Protein AF-0000000068195322 (afdb_homodimer)

Secondary structure (DSSP, 8-state):
--EEEE-SSHHHHHHHHHHHHHSPP-SSSPPEEEEE---S-TTTTTTHHHHHHHHHHH-EETTEEPPHHHHHHHHHHHHHHHTTPPPPEEE-TTSSEEEPPP-GGG--HHHHHHHHHHHHHHHHHTT----HHHHHHHHHHHHHHHH-/--EEEE-SSHHHHHHHHHHHHHSPP-SSS--EEEEE---S-TTTTTTHHHHHHHHHHH-EETTEEPPHHHHHHHHHHHHHHHTTPPPPEEE-TTSSEEEPPP-GGG--HHHHHHHHHHHHHHHHHTTPPPPHHHHHHHHHHHHHHHH-

pLDDT: mean 85.15, std 15.67, range [37.56, 98.38]

Radius of gyration: 21.96 Å; Cα contacts (8 Å, |Δi|>4): 392; chains: 2; bounding box: 58×52×49 Å

Nearest PDB structures (foldseek):
  1pc6-assembly1_B  TM=6.808E-01  e=5.243E-12  Lambdavirus lambda
  1pc6-assembly1_A  TM=6.247E-01  e=4.810E-11  Lambdavirus lambda
  5vgt-assembly2_B  TM=4.397E-01  e=7.144E-01  Lederbergvirus Sf6
  4v4k-assembly2_Y  TM=3.363E-01  e=3.088E-01  Lederbergvirus P22
  5vgt-assembly1_A  TM=3.754E-01  e=9.639E-01  Lederbergvirus Sf6

Organism: Escherichia coli O157:H7 (NCBI:txid83334)

Structure (mmCIF, N/CA/C/O backbone):
data_AF-0000000068195322-model_v1
#
loop_
_entity.id
_entity.type
_entity.pdbx_description
1 polymer 'Recombination protein'
#
loop_
_atom_site.group_PDB
_atom_site.id
_atom_site.type_symbol
_atom_site.label_atom_id
_atom_site.label_alt_id
_atom_site.label_comp_id
_atom_site.label_asym_id
_atom_site.label_entity_id
_atom_site.label_seq_id
_atom_site.pdbx_PDB_ins_code
_atom_site.Cartn_x
_atom_site.Cartn_y
_atom_site.Cartn_z
_atom_site.occupancy
_atom_site.B_iso_or_equiv
_atom_site.auth_seq_id
_atom_site.auth_comp_id
_atom_site.auth_asym_id
_atom_site.auth_atom_id
_atom_site.pdbx_PDB_model_num
ATOM 1 N N . MET A 1 1 ? -16.484 15.391 -4.945 1 53.22 1 MET A N 1
ATOM 2 C CA . MET A 1 1 ? -15.523 16.188 -4.18 1 53.22 1 MET A CA 1
ATOM 3 C C . MET A 1 1 ? -15.547 15.797 -2.707 1 53.22 1 MET A C 1
ATOM 5 O O . MET A 1 1 ? -16.594 15.438 -2.172 1 53.22 1 MET A O 1
ATOM 9 N N . LYS A 1 2 ? -14.453 15.32 -2.205 1 63.72 2 LYS A N 1
ATOM 10 C CA . LYS A 1 2 ? -14.32 14.969 -0.792 1 63.72 2 LYS A CA 1
ATOM 11 C C . LYS A 1 2 ? -14.164 16.219 0.068 1 63.72 2 LYS A C 1
ATOM 13 O O . LYS A 1 2 ? -13.367 17.109 -0.255 1 63.72 2 LYS A O 1
ATOM 18 N N . GLN A 1 3 ? -15.234 16.453 0.953 1 76.69 3 GLN A N 1
ATOM 19 C CA . GLN A 1 3 ? -15.133 17.547 1.909 1 76.69 3 GLN A CA 1
ATOM 20 C C . GLN A 1 3 ? -14.844 17.031 3.314 1 76.69 3 GLN A C 1
ATOM 22 O O . GLN A 1 3 ? -15.406 16.031 3.742 1 76.69 3 GLN A O 1
ATOM 27 N N . THR A 1 4 ? -13.797 17.609 3.902 1 82.5 4 THR A N 1
ATOM 28 C CA . THR A 1 4 ? -13.43 17.234 5.262 1 82.5 4 THR A CA 1
ATOM 29 C C . THR A 1 4 ? -13.672 18.375 6.23 1 82.5 4 THR A C 1
ATOM 31 O O . THR A 1 4 ? -13.305 19.516 5.953 1 82.5 4 THR A O 1
ATOM 34 N N . PHE A 1 5 ? -14.391 18.109 7.352 1 87.44 5 PHE A N 1
ATOM 35 C CA . PHE A 1 5 ? -14.664 19.078 8.406 1 87.44 5 PHE A CA 1
ATOM 36 C C . PHE A 1 5 ? -14.023 18.641 9.719 1 87.44 5 PHE A C 1
ATOM 38 O O . PHE A 1 5 ? -14.312 17.562 10.219 1 87.44 5 PHE A O 1
ATOM 45 N N . LEU A 1 6 ? -13.109 19.438 10.18 1 83.06 6 LEU A N 1
ATOM 46 C CA . LEU A 1 6 ? -12.562 19.219 11.516 1 83.06 6 LEU A CA 1
ATOM 47 C C . LEU A 1 6 ? -13.391 19.953 12.57 1 83.06 6 LEU A C 1
ATOM 49 O O . LEU A 1 6 ? -13.453 21.172 12.578 1 83.06 6 LEU A O 1
ATOM 53 N N . LEU A 1 7 ? -14 19.172 13.375 1 86.5 7 LEU A N 1
ATOM 54 C CA . LEU A 1 7 ? -14.945 19.75 14.32 1 86.5 7 LEU A CA 1
ATOM 55 C C . LEU A 1 7 ? -14.219 20.484 15.438 1 86.5 7 LEU A C 1
ATOM 57 O O . LEU A 1 7 ? -14.273 20.078 16.594 1 86.5 7 LEU A O 1
ATOM 61 N N . ARG A 1 8 ? -13.609 21.578 15.102 1 85.88 8 ARG A N 1
ATOM 62 C CA . ARG A 1 8 ? -12.844 22.391 16.047 1 85.88 8 ARG A CA 1
ATOM 63 C C . ARG A 1 8 ? -13.742 23.344 16.812 1 85.88 8 ARG A C 1
ATOM 65 O O . ARG A 1 8 ? -13.422 23.766 17.922 1 85.88 8 ARG A O 1
ATOM 72 N N . ASN A 1 9 ? -14.805 23.828 16.219 1 88.38 9 ASN A N 1
ATOM 73 C CA . ASN A 1 9 ? -15.766 24.75 16.828 1 88.38 9 ASN A CA 1
ATOM 74 C C . ASN A 1 9 ? -17.156 24.578 16.25 1 88.38 9 ASN A C 1
ATOM 76 O O . ASN A 1 9 ? -17.359 23.781 15.32 1 88.38 9 ASN A O 1
ATOM 80 N N . GLU A 1 10 ? -18.156 25.359 16.812 1 91.88 10 GLU A N 1
ATOM 81 C CA . GLU A 1 10 ? -19.562 25.188 16.438 1 91.88 10 GLU A CA 1
ATOM 82 C C . GLU A 1 10 ? -19.812 25.625 15.008 1 91.88 10 GLU A C 1
ATOM 84 O O . GLU A 1 10 ? -20.656 25.062 14.312 1 91.88 10 GLU A O 1
ATOM 89 N N . ALA A 1 11 ? -19.047 26.594 14.625 1 91.25 11 ALA A N 1
ATOM 90 C CA . ALA A 1 11 ? -19.234 27.062 13.25 1 91.25 11 ALA A CA 1
ATOM 91 C C . ALA A 1 11 ? -18.922 25.953 12.25 1 91.25 11 ALA A C 1
ATOM 93 O O . ALA A 1 11 ? -19.688 25.75 11.297 1 91.25 11 ALA A O 1
ATOM 94 N N . ILE A 1 12 ? -17.828 25.266 12.523 1 90.94 12 ILE A N 1
ATOM 95 C CA . ILE A 1 12 ? -17.453 24.172 11.625 1 90.94 12 ILE A CA 1
ATOM 96 C C . ILE A 1 12 ? -18.469 23.047 11.719 1 90.94 12 ILE A C 1
ATOM 98 O O . ILE A 1 12 ? -18.812 22.422 10.711 1 90.94 12 ILE A O 1
ATOM 102 N N . ARG A 1 13 ? -18.859 22.75 12.875 1 93.06 13 ARG A N 1
ATOM 103 C CA . ARG A 1 13 ? -19.891 21.734 13.039 1 93.06 13 ARG A CA 1
ATOM 104 C C . ARG A 1 13 ? -21.125 22.062 12.195 1 93.06 13 ARG A C 1
ATOM 106 O O . ARG A 1 13 ? -21.625 21.203 11.469 1 93.06 13 ARG A O 1
ATOM 113 N N . ASN A 1 14 ? -21.547 23.281 12.297 1 93.12 14 ASN A N 1
ATOM 114 C CA . ASN A 1 14 ? -22.734 23.719 11.555 1 93.12 14 ASN A CA 1
ATOM 115 C C . ASN A 1 14 ? -22.5 23.656 10.047 1 93.12 14 ASN A C 1
ATOM 117 O O . ASN A 1 14 ? -23.406 23.312 9.289 1 93.12 14 ASN A O 1
ATOM 121 N N . ASN A 1 15 ? -21.266 23.984 9.711 1 91.06 15 ASN A N 1
ATOM 122 C CA . ASN A 1 15 ? -20.922 23.875 8.297 1 91.06 15 ASN A CA 1
ATOM 123 C C . ASN A 1 15 ? -21.016 22.438 7.805 1 91.06 15 ASN A C 1
ATOM 125 O O . ASN A 1 15 ? -21.484 22.188 6.691 1 91.06 15 ASN A O 1
ATOM 129 N N . ALA A 1 16 ? -20.5 21.609 8.617 1 93 16 ALA A N 1
ATOM 130 C CA . ALA A 1 16 ? -20.562 20.188 8.273 1 93 16 ALA A CA 1
ATOM 131 C C . ALA A 1 16 ? -22.016 19.734 8.109 1 93 16 ALA A C 1
ATOM 133 O O . ALA A 1 16 ? -22.344 19.031 7.148 1 93 16 ALA A O 1
ATOM 134 N N . ILE A 1 17 ? -22.812 20.125 9.016 1 94.19 17 ILE A N 1
ATOM 135 C CA . ILE A 1 17 ? -24.219 19.75 8.984 1 94.19 17 ILE A CA 1
ATOM 136 C C . ILE A 1 17 ? -24.891 20.312 7.738 1 94.19 17 ILE A C 1
ATOM 138 O O . ILE A 1 17 ? -25.625 19.609 7.043 1 94.19 17 ILE A O 1
ATOM 142 N N . ASP A 1 18 ? -24.578 21.547 7.43 1 92.5 18 ASP A N 1
ATOM 143 C CA . ASP A 1 18 ? -25.141 22.203 6.246 1 92.5 18 ASP A CA 1
ATOM 144 C C . ASP A 1 18 ? -24.734 21.453 4.973 1 92.5 18 ASP A C 1
ATOM 146 O O . ASP A 1 18 ? -25.547 21.297 4.055 1 92.5 18 ASP A O 1
ATOM 150 N N . ALA A 1 19 ? -23.531 21.094 4.934 1 91.69 19 ALA A N 1
ATOM 151 C CA . ALA A 1 19 ? -23.031 20.344 3.783 1 91.69 19 ALA A CA 1
ATOM 152 C C . ALA A 1 19 ? -23.797 19.031 3.598 1 91.69 19 ALA A C 1
ATOM 154 O O . ALA A 1 19 ? -24.156 18.672 2.475 1 91.69 19 ALA A O 1
ATOM 155 N N . ILE A 1 20 ? -24.016 18.391 4.695 1 92.44 20 ILE A N 1
ATOM 156 C CA . ILE A 1 20 ? -24.719 17.109 4.656 1 92.44 20 ILE A CA 1
ATOM 157 C C . ILE A 1 20 ? -26.156 17.328 4.215 1 92.44 20 ILE A C 1
ATOM 159 O O . ILE A 1 20 ? -26.688 16.562 3.402 1 92.44 20 ILE A O 1
ATOM 163 N N . LEU A 1 21 ? -26.734 18.359 4.676 1 92.12 21 LEU A N 1
ATOM 164 C CA . LEU A 1 21 ? -28.125 18.672 4.355 1 92.12 21 LEU A CA 1
ATOM 165 C C . LEU A 1 21 ? -28.281 19.031 2.881 1 92.12 21 LEU A C 1
ATOM 167 O O . LEU A 1 21 ? -29.344 18.812 2.291 1 92.12 21 LEU A O 1
ATOM 171 N N . SER A 1 22 ? -27.25 19.516 2.328 1 90.69 22 SER A N 1
ATOM 172 C CA . SER A 1 22 ? -27.297 19.953 0.94 1 90.69 22 SER A CA 1
ATOM 173 C C . SER A 1 22 ? -27.109 18.797 -0.023 1 90.69 22 SER A C 1
ATOM 175 O O . SER A 1 22 ? -27.328 18.938 -1.228 1 90.69 22 SER A O 1
ATOM 177 N N . LEU A 1 23 ? -26.688 17.672 0.501 1 87.88 23 LEU A N 1
ATOM 178 C CA . LEU A 1 23 ? -26.391 16.531 -0.348 1 87.88 23 LEU A CA 1
ATOM 179 C C . LEU A 1 23 ? -27.672 15.812 -0.763 1 87.88 23 LEU A C 1
ATOM 181 O O . LEU A 1 23 ? -28.609 15.695 0.032 1 87.88 23 LEU A O 1
ATOM 185 N N . PRO A 1 24 ? -27.672 15.281 -2.008 1 86.5 24 PRO A N 1
ATOM 186 C CA . PRO A 1 24 ? -28.828 14.484 -2.4 1 86.5 24 PRO A CA 1
ATOM 187 C C . PRO A 1 24 ? -28.859 13.117 -1.719 1 86.5 24 PRO A C 1
ATOM 189 O O . PRO A 1 24 ? -27.812 12.547 -1.419 1 86.5 24 PRO A O 1
ATOM 192 N N . ILE A 1 25 ? -30.031 12.711 -1.395 1 85.69 25 ILE A N 1
ATOM 193 C CA . ILE A 1 25 ? -30.234 11.344 -0.919 1 85.69 25 ILE A CA 1
ATOM 194 C C . ILE A 1 25 ? -30.344 10.398 -2.109 1 85.69 25 ILE A C 1
ATOM 196 O O . ILE A 1 25 ? -31.062 10.672 -3.068 1 85.69 25 ILE A O 1
ATOM 200 N N . ASP A 1 26 ? -29.469 9.344 -2.182 1 81.62 26 ASP A N 1
ATOM 201 C CA . ASP A 1 26 ? -29.5 8.367 -3.262 1 81.62 26 ASP A CA 1
ATOM 202 C C . ASP A 1 26 ? -29.297 6.949 -2.723 1 81.62 26 ASP A C 1
ATOM 204 O O . ASP A 1 26 ? -28.266 6.648 -2.121 1 81.62 26 ASP A O 1
ATOM 208 N N . ASP A 1 27 ? -30.297 6.129 -2.922 1 78.38 27 ASP A N 1
ATOM 209 C CA . ASP A 1 27 ? -30.234 4.766 -2.398 1 78.38 27 ASP A CA 1
ATOM 210 C C . ASP A 1 27 ? -29.234 3.922 -3.182 1 78.38 27 ASP A C 1
ATOM 212 O O . ASP A 1 27 ? -28.578 3.043 -2.617 1 78.38 27 ASP A O 1
ATOM 216 N N . LYS A 1 28 ? -29.125 4.133 -4.391 1 72.31 28 LYS A N 1
ATOM 217 C CA . LYS A 1 28 ? -28.281 3.316 -5.246 1 72.31 28 LYS A CA 1
ATOM 218 C C . LYS A 1 28 ? -26.812 3.746 -5.141 1 72.31 28 LYS A C 1
ATOM 220 O O . LYS A 1 28 ? -25.906 2.906 -5.113 1 72.31 28 LYS A O 1
ATOM 225 N N . SER A 1 29 ? -26.609 5.113 -5.074 1 75.06 29 SER A N 1
ATOM 226 C CA . SER A 1 29 ? -25.266 5.676 -4.988 1 75.06 29 SER A CA 1
ATOM 227 C C . SER A 1 29 ? -25.188 6.773 -3.938 1 75.06 29 SER A C 1
ATOM 229 O O . SER A 1 29 ? -25.109 7.957 -4.273 1 75.06 29 SER A O 1
ATOM 231 N N . PRO A 1 30 ? -25.266 6.324 -2.689 1 83.12 30 PRO A N 1
ATOM 232 C CA . PRO A 1 30 ? -25.375 7.336 -1.635 1 83.12 30 PRO A CA 1
ATOM 233 C C . PRO A 1 30 ? -24.047 8.031 -1.335 1 83.12 30 PRO A C 1
ATOM 235 O O . PRO A 1 30 ? -22.984 7.398 -1.399 1 83.12 30 PRO A O 1
ATOM 238 N N . HIS A 1 31 ? -24.125 9.289 -0.996 1 81.81 31 HIS A N 1
ATOM 239 C CA . HIS A 1 31 ? -22.984 9.961 -0.366 1 81.81 31 HIS A CA 1
ATOM 240 C C . HIS A 1 31 ? -22.672 9.344 0.991 1 81.81 31 HIS A C 1
ATOM 242 O O . HIS A 1 31 ? -23.547 8.789 1.65 1 81.81 31 HIS A O 1
ATOM 248 N N . GLU A 1 32 ? -21.484 9.234 1.284 1 84.5 32 GLU A N 1
ATOM 249 C CA . GLU A 1 32 ? -21.047 8.688 2.566 1 84.5 32 GLU A CA 1
ATOM 250 C C . GLU A 1 32 ? -20.578 9.789 3.512 1 84.5 32 GLU A C 1
ATOM 252 O O . GLU A 1 32 ? -19.906 10.734 3.086 1 84.5 32 GLU A O 1
ATOM 257 N N . VAL A 1 33 ? -21.047 9.688 4.758 1 86.31 33 VAL A N 1
ATOM 258 C CA . VAL A 1 33 ? -20.547 10.555 5.824 1 86.31 33 VAL A CA 1
ATOM 259 C C . VAL A 1 33 ? -19.797 9.719 6.852 1 86.31 33 VAL A C 1
ATOM 261 O O . VAL A 1 33 ? -20.359 8.797 7.453 1 86.31 33 VAL A O 1
ATOM 264 N N . HIS A 1 34 ? -18.531 9.922 7.012 1 82.31 34 HIS A N 1
ATOM 265 C CA . HIS A 1 34 ? -17.703 9.242 7.988 1 82.31 34 HIS A CA 1
ATOM 266 C C . HIS A 1 34 ? -17.391 10.141 9.18 1 82.31 34 HIS A C 1
ATOM 268 O O . HIS A 1 34 ? -16.938 11.281 9 1 82.31 34 HIS A O 1
ATOM 274 N N . VAL A 1 35 ? -17.766 9.656 10.383 1 82 35 VAL A N 1
ATOM 275 C CA . VAL A 1 35 ? -17.406 10.336 11.625 1 82 35 VAL A CA 1
ATOM 276 C C . VAL A 1 35 ? -16.281 9.578 12.328 1 82 35 VAL A C 1
ATOM 278 O O . VAL A 1 35 ? -16.438 8.406 12.672 1 82 35 VAL A O 1
ATOM 281 N N . LYS A 1 36 ? -15.219 10.094 12.352 1 69.94 36 LYS A N 1
ATOM 282 C CA . LYS A 1 36 ? -14.047 9.422 12.906 1 69.94 36 LYS A CA 1
ATOM 283 C C . LYS A 1 36 ? -13.555 10.133 14.164 1 69.94 36 LYS A C 1
ATOM 285 O O . LYS A 1 36 ? -13.641 11.359 14.266 1 69.94 36 LYS A O 1
ATOM 290 N N . GLU A 1 37 ? -13.406 9.273 15.281 1 60.06 37 GLU A N 1
ATOM 291 C CA . GLU A 1 37 ? -12.711 9.828 16.438 1 60.06 37 GLU A CA 1
ATOM 292 C C . GLU A 1 37 ? -11.375 10.445 16.047 1 60.06 37 GLU A C 1
ATOM 294 O O . GLU A 1 37 ? -10.766 10.039 15.055 1 60.06 37 GLU A O 1
ATOM 299 N N . PRO A 1 38 ? -11.43 11.547 16.781 1 48.31 38 PRO A N 1
ATOM 300 C CA . PRO A 1 38 ? -10.109 12.109 16.484 1 48.31 38 PRO A CA 1
ATOM 301 C C . PRO A 1 38 ? -9.016 11.047 16.422 1 48.31 38 PRO A C 1
ATOM 303 O O . PRO A 1 38 ? -8.969 10.164 17.281 1 48.31 38 PRO A O 1
ATOM 306 N N . ARG A 1 39 ? -9.203 10.297 15.469 1 43.28 39 ARG A N 1
ATOM 307 C CA . ARG A 1 39 ? -8.062 9.383 15.445 1 43.28 39 ARG A CA 1
ATOM 308 C C . ARG A 1 39 ? -6.777 10.094 15.828 1 43.28 39 ARG A C 1
ATOM 310 O O . ARG A 1 39 ? -6.684 11.32 15.727 1 43.28 39 ARG A O 1
ATOM 317 N N . ARG A 1 40 ? -6.082 9.43 16.594 1 39.41 40 ARG A N 1
ATOM 318 C CA . ARG A 1 40 ? -4.723 9.945 16.453 1 39.41 40 ARG A CA 1
ATOM 319 C C . ARG A 1 40 ? -4.52 10.594 15.094 1 39.41 40 ARG A C 1
ATOM 321 O O . ARG A 1 40 ? -5.105 10.172 14.094 1 39.41 40 ARG A O 1
ATOM 328 N N . SER A 1 41 ? -4.281 11.891 15.062 1 39.16 41 SER A N 1
ATOM 329 C CA . SER A 1 41 ? -4.18 12.789 13.922 1 39.16 41 SER A CA 1
ATOM 330 C C . SER A 1 41 ? -3.941 12.016 12.625 1 39.16 41 SER A C 1
ATOM 332 O O . SER A 1 41 ? -3.283 10.969 12.633 1 39.16 41 SER A O 1
ATOM 334 N N . LYS A 1 42 ? -4.93 11.891 11.742 1 43.12 42 LYS A N 1
ATOM 335 C CA . LYS A 1 42 ? -4.391 11.812 10.383 1 43.12 42 LYS A CA 1
ATOM 336 C C . LYS A 1 42 ? -2.904 12.164 10.359 1 43.12 42 LYS A C 1
ATOM 338 O O . LYS A 1 42 ? -2.176 11.742 9.461 1 43.12 42 LYS A O 1
ATOM 343 N N . ALA A 1 43 ? -2.588 13.008 11.211 1 39.97 43 ALA A N 1
ATOM 344 C CA . ALA A 1 43 ? -1.214 13.32 11.594 1 39.97 43 ALA A CA 1
ATOM 345 C C . ALA A 1 43 ? -0.434 12.062 11.945 1 39.97 43 ALA A C 1
ATOM 347 O O . ALA A 1 43 ? 0.756 11.953 11.641 1 39.97 43 ALA A O 1
ATOM 348 N N . GLN A 1 44 ? -1.019 11.18 12.898 1 43.81 44 GLN A N 1
ATOM 349 C CA . GLN A 1 44 ? -0.158 10.008 13 1 43.81 44 GLN A CA 1
ATOM 350 C C . GLN A 1 44 ? -0.139 9.219 11.695 1 43.81 44 GLN A C 1
ATOM 352 O O . GLN A 1 44 ? 0.511 8.18 11.602 1 43.81 44 GLN A O 1
ATOM 357 N N . ASN A 1 45 ? -1.239 9.375 10.781 1 44.41 45 ASN A N 1
ATOM 358 C CA . ASN A 1 45 ? -1.28 8.969 9.383 1 44.41 45 ASN A CA 1
ATOM 359 C C . ASN A 1 45 ? 0.121 8.875 8.781 1 44.41 45 ASN A C 1
ATOM 361 O O . ASN A 1 45 ? 1.033 9.586 9.211 1 44.41 45 ASN A O 1
ATOM 365 N N . ASP A 1 46 ? 0.367 7.852 8.109 1 60.56 46 ASP A N 1
ATOM 366 C CA . ASP A 1 46 ? 1.687 7.43 7.645 1 60.56 46 ASP A CA 1
ATOM 367 C C . ASP A 1 46 ? 2.604 8.633 7.434 1 60.56 46 ASP A C 1
ATOM 369 O O . ASP A 1 46 ? 2.365 9.453 6.543 1 60.56 46 ASP A O 1
ATOM 373 N N . ARG A 1 47 ? 3.154 9.141 8.578 1 66.44 47 ARG A N 1
ATOM 374 C CA . ARG A 1 47 ? 4.137 10.203 8.773 1 66.44 47 ARG A CA 1
ATOM 375 C C . ARG A 1 47 ? 5.184 10.195 7.668 1 66.44 47 ARG A C 1
ATOM 377 O O . ARG A 1 47 ? 5.73 11.242 7.316 1 66.44 47 ARG A O 1
ATOM 384 N N . MET A 1 48 ? 5.16 9.156 7.047 1 87.12 48 MET A N 1
ATOM 385 C CA . MET A 1 48 ? 6.297 9.062 6.133 1 87.12 48 MET A CA 1
ATOM 386 C C . MET A 1 48 ? 5.914 9.539 4.738 1 87.12 48 MET A C 1
ATOM 388 O O . MET A 1 48 ? 6.773 9.992 3.977 1 87.12 48 MET A O 1
ATOM 392 N N . TRP A 1 49 ? 4.594 9.688 4.484 1 90.31 49 TRP A N 1
ATOM 393 C CA . TRP A 1 49 ? 4.152 9.875 3.105 1 90.31 49 TRP A CA 1
ATOM 394 C C . TRP A 1 49 ? 4.426 11.305 2.639 1 90.31 49 TRP A C 1
ATOM 396 O O . TRP A 1 49 ? 4.836 11.523 1.497 1 90.31 49 TRP A O 1
ATOM 406 N N . PRO A 1 50 ? 4.23 12.289 3.514 1 87.5 50 PRO A N 1
ATOM 407 C CA . PRO A 1 50 ? 4.613 13.633 3.07 1 87.5 50 PRO A CA 1
ATOM 408 C C . PRO A 1 50 ? 6.078 13.719 2.646 1 87.5 50 PRO A C 1
ATOM 410 O O . PRO A 1 50 ? 6.402 14.414 1.681 1 87.5 50 PRO A O 1
ATOM 413 N N . MET A 1 51 ? 6.906 13 3.301 1 93.25 51 MET A N 1
ATOM 414 C CA . MET A 1 51 ? 8.328 13 2.963 1 93.25 51 MET A CA 1
ATOM 415 C C . MET A 1 51 ? 8.57 12.297 1.633 1 93.25 51 MET A C 1
ATOM 417 O O . MET A 1 51 ? 9.328 12.789 0.797 1 93.25 51 MET A O 1
ATOM 421 N N . LEU A 1 52 ? 7.883 11.211 1.453 1 96 52 LEU A N 1
ATOM 422 C CA . LEU A 1 52 ? 8.008 10.484 0.198 1 96 52 LEU A CA 1
ATOM 423 C C . LEU A 1 52 ? 7.543 11.336 -0.978 1 96 52 LEU A C 1
ATOM 425 O O . LEU A 1 52 ? 8.164 11.32 -2.043 1 96 52 LEU A O 1
ATOM 429 N N . ASN A 1 53 ? 6.508 12.078 -0.737 1 92.69 53 ASN A N 1
ATOM 430 C CA . ASN A 1 53 ? 5.992 12.969 -1.774 1 92.69 53 ASN A CA 1
ATOM 431 C C . ASN A 1 53 ? 6.984 14.078 -2.102 1 92.69 53 ASN A C 1
ATOM 433 O O . ASN A 1 53 ? 7.215 14.391 -3.273 1 92.69 53 ASN A O 1
ATOM 437 N N . ASP A 1 54 ? 7.547 14.656 -1.058 1 94.88 54 ASP A N 1
ATOM 438 C CA . ASP A 1 54 ? 8.531 15.711 -1.266 1 94.88 54 ASP A CA 1
ATOM 439 C C . ASP A 1 54 ? 9.727 15.195 -2.072 1 94.88 54 ASP A C 1
ATOM 441 O O . ASP A 1 54 ? 10.188 15.859 -3.002 1 94.88 54 ASP A O 1
ATOM 445 N N . VAL A 1 55 ? 10.219 14.031 -1.784 1 97.69 55 VAL A N 1
ATOM 446 C CA . VAL A 1 55 ? 11.352 13.445 -2.492 1 97.69 55 VAL A CA 1
ATOM 447 C C . VAL A 1 55 ? 10.969 13.172 -3.945 1 97.69 55 VAL A C 1
ATOM 449 O O . VAL A 1 55 ? 11.719 13.508 -4.863 1 97.69 55 VAL A O 1
ATOM 452 N N . SER A 1 56 ? 9.789 12.633 -4.133 1 97.69 56 SER A N 1
ATOM 453 C CA . SER A 1 56 ? 9.312 12.281 -5.469 1 97.69 56 SER A CA 1
ATOM 454 C C . SER A 1 56 ? 9.227 13.516 -6.359 1 97.69 56 SER A C 1
ATOM 456 O O . SER A 1 56 ? 9.602 13.469 -7.535 1 97.69 56 SER A O 1
ATOM 458 N N . ARG A 1 57 ? 8.836 14.562 -5.812 1 95.62 57 ARG A N 1
ATOM 459 C CA . ARG A 1 57 ? 8.625 15.789 -6.582 1 95.62 57 ARG A CA 1
ATOM 460 C C . ARG A 1 57 ? 9.961 16.453 -6.93 1 95.62 57 ARG A C 1
ATOM 462 O O . ARG A 1 57 ? 10.07 17.125 -7.957 1 95.62 57 ARG A O 1
ATOM 469 N N . GLN A 1 58 ? 10.906 16.234 -6.145 1 97.69 58 GLN A N 1
ATOM 470 C CA . GLN A 1 58 ? 12.07 17.109 -6.254 1 97.69 58 GLN A CA 1
ATOM 471 C C . GLN A 1 58 ? 13.281 16.344 -6.789 1 97.69 58 GLN A C 1
ATOM 473 O O . GLN A 1 58 ? 14.234 16.938 -7.285 1 97.69 58 GLN A O 1
ATOM 478 N N . VAL A 1 59 ? 13.336 15.008 -6.672 1 98.31 59 VAL A N 1
ATOM 479 C CA . VAL A 1 59 ? 14.562 14.273 -6.961 1 98.31 59 VAL A CA 1
ATOM 480 C C . VAL A 1 59 ? 14.367 13.414 -8.211 1 98.31 59 VAL A C 1
ATOM 482 O O . VAL A 1 59 ? 13.391 12.672 -8.312 1 98.31 59 VAL A O 1
ATOM 485 N N . LEU A 1 60 ? 15.227 13.57 -9.188 1 97.81 60 LEU A N 1
ATOM 486 C CA . LEU A 1 60 ? 15.391 12.617 -10.273 1 97.81 60 LEU A CA 1
ATOM 487 C C . LEU A 1 60 ? 16.438 11.562 -9.922 1 97.81 60 LEU A C 1
ATOM 489 O O . LEU A 1 60 ? 17.578 11.906 -9.625 1 97.81 60 LEU A O 1
ATOM 493 N N . TRP A 1 61 ? 16 10.328 -9.883 1 98 61 TRP A N 1
ATOM 494 C CA . TRP A 1 61 ? 16.922 9.25 -9.523 1 98 61 TRP A CA 1
ATOM 495 C C . TRP A 1 61 ? 17.484 8.578 -10.773 1 98 61 TRP A C 1
ATOM 497 O O . TRP A 1 61 ? 16.766 7.844 -11.469 1 98 61 TRP A O 1
ATOM 507 N N . HIS A 1 62 ? 18.766 8.898 -11.078 1 97.38 62 HIS A N 1
ATOM 508 C CA . HIS A 1 62 ? 19.406 8.414 -12.297 1 97.38 62 HIS A CA 1
ATOM 509 C C . HIS A 1 62 ? 18.562 8.711 -13.523 1 97.38 62 HIS A C 1
ATOM 511 O O . HIS A 1 62 ? 18.328 7.832 -14.359 1 97.38 62 HIS A O 1
ATOM 517 N N . GLY A 1 63 ? 18 9.836 -13.539 1 96.5 63 GLY A N 1
ATOM 518 C CA . GLY A 1 63 ? 17.312 10.352 -14.703 1 96.5 63 GLY A CA 1
ATOM 519 C C . GLY A 1 63 ? 15.828 10.008 -14.719 1 96.5 63 GLY A C 1
ATOM 520 O O . GLY A 1 63 ? 15.102 10.391 -15.633 1 96.5 63 GLY A O 1
ATOM 521 N N . GLN A 1 64 ? 15.367 9.375 -13.68 1 96.5 64 GLN A N 1
ATOM 522 C CA . GLN A 1 64 ? 13.969 8.969 -13.633 1 96.5 64 GLN A CA 1
ATOM 523 C C . GLN A 1 64 ? 13.25 9.609 -12.453 1 96.5 64 GLN A C 1
ATOM 525 O O . GLN A 1 64 ? 13.805 9.688 -11.352 1 96.5 64 GLN A O 1
ATOM 530 N N . ARG A 1 65 ? 12.047 10.039 -12.727 1 97 65 ARG A N 1
ATOM 531 C CA . ARG A 1 65 ? 11.172 10.453 -11.633 1 97 65 ARG A CA 1
ATOM 532 C C . ARG A 1 65 ? 10.438 9.258 -11.039 1 97 65 ARG A C 1
ATOM 534 O O . ARG A 1 65 ? 9.68 8.578 -11.742 1 97 65 ARG A O 1
ATOM 541 N N . LEU A 1 66 ? 10.719 9.094 -9.859 1 97.69 66 LEU A N 1
ATOM 542 C CA . LEU A 1 66 ? 10.109 7.945 -9.203 1 97.69 66 LEU A CA 1
ATOM 543 C C . LEU A 1 66 ? 8.875 8.367 -8.414 1 97.69 66 LEU A C 1
ATOM 545 O O . LEU A 1 66 ? 8.836 9.461 -7.844 1 97.69 66 LEU A O 1
ATOM 549 N N . ALA A 1 67 ? 7.844 7.48 -8.438 1 96.44 67 ALA A N 1
ATOM 550 C CA . ALA A 1 67 ? 6.66 7.711 -7.617 1 96.44 67 ALA A CA 1
ATOM 551 C C . ALA A 1 67 ? 6.984 7.578 -6.133 1 96.44 67 ALA A C 1
ATOM 553 O O . ALA A 1 67 ? 7.973 6.941 -5.766 1 96.44 67 ALA A O 1
ATOM 554 N N . PRO A 1 68 ? 6.168 8.164 -5.215 1 95.94 68 PRO A N 1
ATOM 555 C CA . PRO A 1 68 ? 6.402 8.047 -3.775 1 95.94 68 PRO A CA 1
ATOM 556 C C . PRO A 1 68 ? 6.488 6.594 -3.311 1 95.94 68 PRO A C 1
ATOM 558 O O . PRO A 1 68 ? 7.316 6.266 -2.457 1 95.94 68 PRO A O 1
ATOM 561 N N . GLU A 1 69 ? 5.691 5.727 -3.975 1 94.88 69 GLU A N 1
ATOM 562 C CA . GLU A 1 69 ? 5.723 4.312 -3.615 1 94.88 69 GLU A CA 1
ATOM 563 C C . GLU A 1 69 ? 7.059 3.68 -3.979 1 94.88 69 GLU A C 1
ATOM 565 O O . GLU A 1 69 ? 7.547 2.795 -3.271 1 94.88 69 GLU A O 1
ATOM 570 N N . ASP A 1 70 ? 7.648 4.129 -5.055 1 97.31 70 ASP A N 1
ATOM 571 C CA . ASP A 1 70 ? 8.969 3.654 -5.453 1 97.31 70 ASP A CA 1
ATOM 572 C C . ASP A 1 70 ? 10.031 4.078 -4.441 1 97.31 70 ASP A C 1
ATOM 574 O O . ASP A 1 70 ? 10.906 3.287 -4.082 1 97.31 70 ASP A O 1
ATOM 578 N N . TRP A 1 71 ? 9.891 5.262 -4.012 1 98.06 71 TRP A N 1
ATOM 579 C CA . TRP A 1 71 ? 10.828 5.766 -3.01 1 98.06 71 TRP A CA 1
ATOM 580 C C . TRP A 1 71 ? 10.688 5 -1.7 1 98.06 71 TRP A C 1
ATOM 582 O O . TRP A 1 71 ? 11.672 4.75 -1.01 1 98.06 71 TRP A O 1
ATOM 592 N N . LYS A 1 72 ? 9.469 4.672 -1.376 1 96.62 72 LYS A N 1
ATOM 593 C CA . LYS A 1 72 ? 9.289 3.834 -0.195 1 96.62 72 LYS A CA 1
ATOM 594 C C . LYS A 1 72 ? 10.078 2.537 -0.311 1 96.62 72 LYS A C 1
ATOM 596 O O . LYS A 1 72 ? 10.742 2.121 0.64 1 96.62 72 LYS A O 1
ATOM 601 N N . ASP A 1 73 ? 10.016 1.965 -1.461 1 97.31 73 ASP A N 1
ATOM 602 C CA . ASP A 1 73 ? 10.758 0.729 -1.683 1 97.31 73 ASP A CA 1
ATOM 603 C C . ASP A 1 73 ? 12.266 0.963 -1.545 1 97.31 73 ASP A C 1
ATOM 605 O O . ASP A 1 73 ? 12.969 0.153 -0.941 1 97.31 73 ASP A O 1
ATOM 609 N N . LEU A 1 74 ? 12.742 2.057 -2.064 1 98.25 74 LEU A N 1
ATOM 610 C CA . LEU A 1 74 ? 14.164 2.387 -1.99 1 98.25 74 LEU A CA 1
ATOM 611 C C . LEU A 1 74 ? 14.594 2.6 -0.543 1 98.25 74 LEU A C 1
ATOM 613 O O . LEU A 1 74 ? 15.602 2.043 -0.105 1 98.25 74 LEU A O 1
ATOM 617 N N . PHE A 1 75 ? 13.789 3.322 0.164 1 98.06 75 PHE A N 1
ATOM 618 C CA . PHE A 1 75 ? 14.172 3.662 1.529 1 98.06 75 PHE A CA 1
ATOM 619 C C . PHE A 1 75 ? 14.07 2.447 2.441 1 98.06 75 PHE A C 1
ATOM 621 O O . PHE A 1 75 ? 14.891 2.264 3.342 1 98.06 75 PHE A O 1
ATOM 628 N N . THR A 1 76 ? 13.062 1.635 2.201 1 97.31 76 THR A N 1
ATOM 629 C CA . THR A 1 76 ? 12.938 0.44 3.031 1 97.31 76 THR A CA 1
ATOM 630 C C . THR A 1 76 ? 14.039 -0.562 2.699 1 97.31 76 THR A C 1
ATOM 632 O O . THR A 1 76 ? 14.523 -1.274 3.58 1 97.31 76 THR A O 1
ATOM 635 N N . ALA A 1 77 ? 14.484 -0.58 1.471 1 97.62 77 ALA A N 1
ATOM 636 C CA . ALA A 1 77 ? 15.625 -1.41 1.11 1 97.62 77 ALA A CA 1
ATOM 637 C C . ALA A 1 77 ? 16.891 -0.938 1.821 1 97.62 77 ALA A C 1
ATOM 639 O O . ALA A 1 77 ? 17.656 -1.751 2.35 1 97.62 77 ALA A O 1
ATOM 640 N N . LEU A 1 78 ? 17.094 0.344 1.787 1 97.94 78 LEU A N 1
ATOM 641 C CA . LEU A 1 78 ? 18.25 0.896 2.494 1 97.94 78 LEU A CA 1
ATOM 642 C C . LEU A 1 78 ? 18.156 0.598 3.988 1 97.94 78 LEU A C 1
ATOM 644 O O . LEU A 1 78 ? 19.156 0.235 4.613 1 97.94 78 LEU A O 1
ATOM 648 N N . TRP A 1 79 ? 16.969 0.735 4.52 1 96.94 79 TRP A N 1
ATOM 649 C CA . TRP A 1 79 ? 16.75 0.456 5.934 1 96.94 79 TRP A CA 1
ATOM 650 C C . TRP A 1 79 ? 17.109 -0.99 6.266 1 96.94 79 TRP A C 1
ATOM 652 O O . TRP A 1 79 ? 17.844 -1.252 7.227 1 96.94 79 TRP A O 1
ATOM 662 N N . LEU A 1 80 ? 16.703 -1.936 5.496 1 97.19 80 LEU A N 1
ATOM 663 C CA . LEU A 1 80 ? 17.031 -3.342 5.699 1 97.19 80 LEU A CA 1
ATOM 664 C C . LEU A 1 80 ? 18.547 -3.553 5.672 1 97.19 80 LEU A C 1
ATOM 666 O O . LEU A 1 80 ? 19.094 -4.293 6.496 1 97.19 80 LEU A O 1
ATOM 670 N N . LYS A 1 81 ? 19.141 -2.912 4.762 1 96.31 81 LYS A N 1
ATOM 671 C CA . LYS A 1 81 ? 20.594 -3.043 4.637 1 96.31 81 LYS A CA 1
ATOM 672 C C . LYS A 1 81 ? 21.297 -2.523 5.887 1 96.31 81 LYS A C 1
ATOM 674 O O . LYS A 1 81 ? 22.234 -3.156 6.383 1 96.31 81 LYS A O 1
ATOM 679 N N . THR A 1 82 ? 20.859 -1.372 6.336 1 95.75 82 THR A N 1
ATOM 680 C CA . THR A 1 82 ? 21.484 -0.795 7.523 1 95.75 82 THR A CA 1
ATOM 681 C C . THR A 1 82 ? 21.344 -1.738 8.719 1 95.75 82 THR A C 1
ATOM 683 O O . THR A 1 82 ? 22.203 -1.77 9.594 1 95.75 82 THR A O 1
ATOM 686 N N . LYS A 1 83 ? 20.312 -2.502 8.727 1 95.75 83 LYS A N 1
ATOM 687 C CA . LYS A 1 83 ? 20.047 -3.428 9.82 1 95.75 83 LYS A CA 1
ATOM 688 C C . LYS A 1 83 ? 20.656 -4.797 9.547 1 95.75 83 LYS A C 1
ATOM 690 O O . LYS A 1 83 ? 20.562 -5.703 10.383 1 95.75 83 LYS A O 1
ATOM 695 N N . LYS A 1 84 ? 21.297 -4.98 8.398 1 95.69 84 LYS A N 1
ATOM 696 C CA . LYS A 1 84 ? 21.859 -6.25 7.949 1 95.69 84 LYS A CA 1
ATOM 697 C C . LYS A 1 84 ? 20.797 -7.344 7.91 1 95.69 84 LYS A C 1
ATOM 699 O O . LYS A 1 84 ? 21.047 -8.477 8.328 1 95.69 84 LYS A O 1
ATOM 704 N N . LEU A 1 85 ? 19.656 -6.914 7.57 1 94.19 85 LEU A N 1
ATOM 705 C CA . LEU A 1 85 ? 18.547 -7.84 7.422 1 94.19 85 LEU A CA 1
ATOM 706 C C . LEU A 1 85 ? 18.266 -8.133 5.949 1 94.19 85 LEU A C 1
ATOM 708 O O . LEU A 1 85 ? 18.438 -7.254 5.098 1 94.19 85 LEU A O 1
ATOM 712 N N . GLU A 1 86 ? 17.875 -9.359 5.781 1 92.25 86 GLU A N 1
ATOM 713 C CA . GLU A 1 86 ? 17.453 -9.734 4.434 1 92.25 86 GLU A CA 1
ATOM 714 C C . GLU A 1 86 ? 15.961 -9.461 4.223 1 92.25 86 GLU A C 1
ATOM 716 O O . GLU A 1 86 ? 15.172 -9.547 5.164 1 92.25 86 GLU A O 1
ATOM 721 N N . GLN A 1 87 ? 15.719 -9.125 3 1 93.81 87 GLN A N 1
ATOM 722 C CA . GLN A 1 87 ? 14.312 -8.992 2.652 1 93.81 87 GLN A CA 1
ATOM 723 C C . GLN A 1 87 ? 13.594 -10.336 2.758 1 93.81 87 GLN A C 1
ATOM 725 O O . GLN A 1 87 ? 14.141 -11.367 2.373 1 93.81 87 GLN A O 1
ATOM 730 N N . ARG A 1 88 ? 12.406 -10.273 3.342 1 94.69 88 ARG A N 1
ATOM 731 C CA . ARG A 1 88 ? 11.609 -11.5 3.414 1 94.69 88 ARG A CA 1
ATOM 732 C C . ARG A 1 88 ? 11.305 -12.039 2.02 1 94.69 88 ARG A C 1
ATOM 734 O O . ARG A 1 88 ? 11.055 -11.266 1.092 1 94.69 88 ARG A O 1
ATOM 741 N N . SER A 1 89 ? 11.391 -13.352 1.927 1 96.81 89 SER A N 1
ATOM 742 C CA . SER A 1 89 ? 11.086 -14.016 0.664 1 96.81 89 SER A CA 1
ATOM 743 C C . SER A 1 89 ? 10.328 -15.32 0.894 1 96.81 89 SER A C 1
ATOM 745 O O . SER A 1 89 ? 10.43 -15.922 1.965 1 96.81 89 SER A O 1
ATOM 747 N N . VAL A 1 90 ? 9.492 -15.68 -0.04 1 97.88 90 VAL A N 1
ATOM 748 C CA . VAL A 1 90 ? 8.727 -16.922 0.02 1 97.88 90 VAL A CA 1
ATOM 749 C C . VAL A 1 90 ? 8.758 -17.609 -1.34 1 97.88 90 VAL A C 1
ATOM 751 O O . VAL A 1 90 ? 9.031 -16.984 -2.361 1 97.88 90 VAL A O 1
ATOM 754 N N . PRO A 1 91 ? 8.508 -18.906 -1.305 1 97.94 91 PRO A N 1
ATOM 755 C CA . PRO A 1 91 ? 8.406 -19.578 -2.6 1 97.94 91 PRO A CA 1
ATOM 756 C C . PRO A 1 91 ? 7.305 -19 -3.482 1 97.94 91 PRO A C 1
ATOM 758 O O . PRO A 1 91 ? 6.23 -18.656 -2.986 1 97.94 91 PRO A O 1
ATOM 761 N N . GLY A 1 92 ? 7.637 -18.922 -4.766 1 97.81 92 GLY A N 1
ATOM 762 C CA . GLY A 1 92 ? 6.637 -18.438 -5.703 1 97.81 92 GLY A CA 1
ATOM 763 C C . GLY A 1 92 ? 5.562 -19.469 -6.008 1 97.81 92 GLY A C 1
ATOM 764 O O . GLY A 1 92 ? 5.727 -20.656 -5.707 1 97.81 92 GLY A O 1
ATOM 765 N N . ILE A 1 93 ? 4.496 -18.953 -6.566 1 97.19 93 ILE A N 1
ATOM 766 C CA . ILE A 1 93 ? 3.375 -19.828 -6.887 1 97.19 93 ILE A CA 1
ATOM 767 C C . ILE A 1 93 ? 3.746 -20.734 -8.055 1 97.19 93 ILE A C 1
ATOM 769 O O . ILE A 1 93 ? 3.42 -21.922 -8.047 1 97.19 93 ILE A O 1
ATOM 773 N N . ASP A 1 94 ? 4.355 -20.156 -9.031 1 94.19 94 ASP A N 1
ATOM 774 C CA . ASP A 1 94 ? 4.77 -20.922 -10.203 1 94.19 94 ASP A CA 1
ATOM 775 C C . ASP A 1 94 ? 6.281 -21.156 -10.203 1 94.19 94 ASP A C 1
ATOM 777 O O . ASP A 1 94 ? 6.934 -21.016 -11.234 1 94.19 94 ASP A O 1
ATOM 781 N N . GLY A 1 95 ? 6.859 -21.328 -9.055 1 93.25 95 GLY A N 1
ATOM 782 C CA . GLY A 1 95 ? 8.289 -21.594 -8.938 1 93.25 95 GLY A CA 1
ATOM 783 C C . GLY A 1 95 ? 9.094 -20.344 -8.594 1 93.25 95 GLY A C 1
ATOM 784 O O . GLY A 1 95 ? 8.555 -19.234 -8.586 1 93.25 95 GLY A O 1
ATOM 785 N N . GLY A 1 96 ? 10.344 -20.641 -8.195 1 95 96 GLY A N 1
ATOM 786 C CA . GLY A 1 96 ? 11.227 -19.547 -7.836 1 95 96 GLY A CA 1
ATOM 787 C C . GLY A 1 96 ? 10.922 -18.953 -6.469 1 95 96 GLY A C 1
ATOM 788 O O . GLY A 1 96 ? 10.344 -19.641 -5.613 1 95 96 GLY A O 1
ATOM 789 N N . VAL A 1 97 ? 11.492 -17.75 -6.34 1 95.94 97 VAL A N 1
ATOM 790 C CA . VAL A 1 97 ? 11.344 -17.062 -5.066 1 95.94 97 VAL A CA 1
ATOM 791 C C . VAL A 1 97 ? 10.75 -15.664 -5.297 1 95.94 97 VAL A C 1
ATOM 793 O O . VAL A 1 97 ? 11.062 -15.016 -6.297 1 95.94 97 VAL A O 1
ATOM 796 N N . VAL A 1 98 ? 9.852 -15.281 -4.41 1 96.94 98 VAL A N 1
ATOM 797 C CA . VAL A 1 98 ? 9.266 -13.945 -4.48 1 96.94 98 VAL A CA 1
ATOM 798 C C . VAL A 1 98 ? 9.703 -13.125 -3.266 1 96.94 98 VAL A C 1
ATOM 800 O O . VAL A 1 98 ? 9.539 -13.562 -2.123 1 96.94 98 VAL A O 1
ATOM 803 N N . MET A 1 99 ? 10.32 -11.945 -3.57 1 95 99 MET A N 1
ATOM 804 C CA . MET A 1 99 ? 10.672 -11.008 -2.504 1 95 99 MET A CA 1
ATOM 805 C C . MET A 1 99 ? 9.453 -10.211 -2.051 1 95 99 MET A C 1
ATOM 807 O O . MET A 1 99 ? 8.695 -9.703 -2.879 1 95 99 MET A O 1
ATOM 811 N N . LEU A 1 100 ? 9.289 -10.18 -0.767 1 96.75 100 LEU A N 1
ATOM 812 C CA . LEU A 1 100 ? 8.133 -9.484 -0.208 1 96.75 100 LEU A CA 1
ATOM 813 C C . LEU A 1 100 ? 8.508 -8.07 0.241 1 96.75 100 LEU A C 1
ATOM 815 O O . LEU A 1 100 ? 9.594 -7.859 0.784 1 96.75 100 LEU A O 1
ATOM 819 N N . GLY A 1 101 ? 7.625 -7.152 0.018 1 93.88 101 GLY A N 1
ATOM 820 C CA . GLY A 1 101 ? 7.879 -5.785 0.445 1 93.88 101 GLY A CA 1
ATOM 821 C C . GLY A 1 101 ? 7.895 -5.625 1.953 1 93.88 101 GLY A C 1
ATOM 822 O O . GLY A 1 101 ? 7.34 -6.457 2.678 1 93.88 101 GLY A O 1
ATOM 823 N N . VAL A 1 102 ? 8.523 -4.551 2.344 1 92.88 102 VAL A N 1
ATOM 824 C CA . VAL A 1 102 ? 8.516 -4.219 3.764 1 92.88 102 VAL A CA 1
ATOM 825 C C . VAL A 1 102 ? 7.16 -3.623 4.145 1 92.88 102 VAL A C 1
ATOM 827 O O . VAL A 1 102 ? 6.656 -2.727 3.465 1 92.88 102 VAL A O 1
ATOM 830 N N . ARG A 1 103 ? 6.551 -4.148 5.133 1 89.81 103 ARG A N 1
ATOM 831 C CA . ARG A 1 103 ? 5.281 -3.641 5.641 1 89.81 103 ARG A CA 1
ATOM 832 C C . ARG A 1 103 ? 5.508 -2.578 6.711 1 89.81 103 ARG A C 1
ATOM 834 O O . ARG A 1 103 ? 5.613 -2.896 7.898 1 89.81 103 ARG A O 1
ATOM 841 N N . THR A 1 104 ? 5.441 -1.367 6.297 1 88.38 104 THR A N 1
ATOM 842 C CA . THR A 1 104 ? 5.793 -0.284 7.207 1 88.38 104 THR A CA 1
ATOM 843 C C . THR A 1 104 ? 4.695 -0.077 8.25 1 88.38 104 THR A C 1
ATOM 845 O O . THR A 1 104 ? 4.949 0.459 9.328 1 88.38 104 THR A O 1
ATOM 848 N N . SER A 1 105 ? 3.531 -0.577 7.863 1 78.62 105 SER A N 1
ATOM 849 C CA . SER A 1 105 ? 2.408 -0.438 8.781 1 78.62 105 SER A CA 1
ATOM 850 C C . SER A 1 105 ? 2.588 -1.324 10.016 1 78.62 105 SER A C 1
ATOM 852 O O . SER A 1 105 ? 1.944 -1.105 11.039 1 78.62 105 SER A O 1
ATOM 854 N N . LYS A 1 106 ? 3.43 -2.256 9.883 1 78 106 LYS A N 1
ATOM 855 C CA . LYS A 1 106 ? 3.639 -3.205 10.969 1 78 106 LYS A CA 1
ATOM 856 C C . LYS A 1 106 ? 4.941 -2.916 11.711 1 78 106 LYS A C 1
ATOM 858 O O . LYS A 1 106 ? 5.324 -3.66 12.617 1 78 106 LYS A O 1
ATOM 863 N N . MET A 1 107 ? 5.625 -1.941 11.32 1 82.81 107 MET A N 1
ATOM 864 C CA . MET A 1 107 ? 6.895 -1.602 11.953 1 82.81 107 MET A CA 1
ATOM 865 C C . MET A 1 107 ? 6.672 -1.085 13.375 1 82.81 107 MET A C 1
ATOM 867 O O . MET A 1 107 ? 5.719 -0.35 13.625 1 82.81 107 MET A O 1
ATOM 871 N N . ARG A 1 108 ? 7.656 -1.516 14.188 1 82.69 108 ARG A N 1
ATOM 872 C CA . ARG A 1 108 ? 7.695 -0.884 15.5 1 82.69 108 ARG A CA 1
ATOM 873 C C . ARG A 1 108 ? 8.094 0.585 15.391 1 82.69 108 ARG A C 1
ATOM 875 O O . ARG A 1 108 ? 8.719 0.992 14.414 1 82.69 108 ARG A O 1
ATOM 882 N N . LYS A 1 109 ? 7.758 1.3 16.406 1 81.75 109 LYS A N 1
ATOM 883 C CA . LYS A 1 109 ? 8.016 2.736 16.422 1 81.75 109 LYS A CA 1
ATOM 884 C C . LYS A 1 109 ? 9.5 3.033 16.234 1 81.75 109 LYS A C 1
ATOM 886 O O . LYS A 1 109 ? 9.867 3.967 15.523 1 81.75 109 LYS A O 1
ATOM 891 N N . ALA A 1 110 ? 10.289 2.283 16.859 1 82.81 110 ALA A N 1
ATOM 892 C CA . ALA A 1 110 ? 11.734 2.498 16.766 1 82.81 110 ALA A CA 1
ATOM 893 C C . ALA A 1 110 ? 12.219 2.322 15.336 1 82.81 110 ALA A C 1
ATOM 895 O O . ALA A 1 110 ? 13.031 3.115 14.852 1 82.81 110 ALA A O 1
ATOM 896 N N . SER A 1 111 ? 11.703 1.354 14.656 1 88 111 SER A N 1
ATOM 897 C CA . SER A 1 111 ? 12.086 1.086 13.273 1 88 111 SER A CA 1
ATOM 898 C C . SER A 1 111 ? 11.578 2.182 12.344 1 88 111 SER A C 1
ATOM 900 O O . SER A 1 111 ? 12.273 2.562 11.391 1 88 111 SER A O 1
ATOM 902 N N . MET A 1 112 ? 10.383 2.662 12.641 1 87.88 112 MET A N 1
ATOM 903 C CA . MET A 1 112 ? 9.852 3.758 11.836 1 87.88 112 MET A CA 1
ATOM 904 C C . MET A 1 112 ? 10.68 5.023 12.016 1 87.88 112 MET A C 1
ATOM 906 O O . MET A 1 112 ? 10.945 5.742 11.047 1 87.88 112 MET A O 1
ATOM 910 N N . THR A 1 113 ? 11.109 5.246 13.203 1 86.62 113 THR A N 1
ATOM 911 C CA . THR A 1 113 ? 11.984 6.383 13.469 1 86.62 113 THR A CA 1
ATOM 912 C C . THR A 1 113 ? 13.273 6.273 12.664 1 86.62 113 THR A C 1
ATOM 914 O O . THR A 1 113 ? 13.727 7.25 12.062 1 86.62 113 THR A O 1
ATOM 917 N N . GLU A 1 114 ? 13.844 5.121 12.625 1 91.44 114 GLU A N 1
ATOM 918 C CA . GLU A 1 114 ? 15.055 4.879 11.844 1 91.44 114 GLU A CA 1
ATOM 919 C C . GLU A 1 114 ? 14.812 5.133 10.359 1 91.44 114 GLU A C 1
ATOM 921 O O . GLU A 1 114 ? 15.656 5.711 9.68 1 91.44 114 GLU A O 1
ATOM 926 N N . LEU A 1 115 ? 13.641 4.746 9.883 1 93.69 115 LEU A N 1
ATOM 927 C CA . LEU A 1 115 ? 13.305 4.949 8.477 1 93.69 115 LEU A CA 1
ATOM 928 C C . LEU A 1 115 ? 13.172 6.434 8.156 1 93.69 115 LEU A C 1
ATOM 930 O O . LEU A 1 115 ? 13.68 6.898 7.129 1 93.69 115 LEU A O 1
ATOM 934 N N . ILE A 1 116 ? 12.578 7.125 9.023 1 91.81 116 ILE A N 1
ATOM 935 C CA . ILE A 1 116 ? 12.398 8.562 8.859 1 91.81 116 ILE A CA 1
ATOM 936 C C . ILE A 1 116 ? 13.758 9.258 8.875 1 91.81 116 ILE A C 1
ATOM 938 O O . ILE A 1 116 ? 14.008 10.164 8.07 1 91.81 116 ILE A O 1
ATOM 942 N N . GLU A 1 117 ? 14.609 8.797 9.664 1 92.62 117 GLU A N 1
ATOM 943 C CA . GLU A 1 117 ? 15.969 9.336 9.719 1 92.62 117 GLU A CA 1
ATOM 944 C C . GLU A 1 117 ? 16.719 9.086 8.414 1 92.62 117 GLU A C 1
ATOM 946 O O . GLU A 1 117 ? 17.453 9.953 7.938 1 92.62 117 GLU A O 1
ATOM 951 N N . ILE A 1 118 ? 16.531 7.988 7.879 1 96.31 118 ILE A N 1
ATOM 952 C CA . ILE A 1 118 ? 17.141 7.664 6.59 1 96.31 118 ILE A CA 1
ATOM 953 C C . ILE A 1 118 ? 16.625 8.617 5.52 1 96.31 118 ILE A C 1
ATOM 955 O O . ILE A 1 118 ? 17.391 9.156 4.727 1 96.31 118 ILE A O 1
ATOM 959 N N . MET A 1 119 ? 15.367 8.852 5.512 1 96.38 119 MET A N 1
ATOM 960 C CA . MET A 1 119 ? 14.766 9.758 4.531 1 96.38 119 MET A CA 1
ATOM 961 C C . MET A 1 119 ? 15.305 11.172 4.699 1 96.38 119 MET A C 1
ATOM 963 O O . MET A 1 119 ? 15.617 11.844 3.713 1 96.38 119 MET A O 1
ATOM 967 N N . PHE A 1 120 ? 15.469 11.531 5.891 1 94.06 120 PHE A N 1
ATOM 968 C CA . PHE A 1 120 ? 15.984 12.867 6.164 1 94.06 120 PHE A CA 1
ATOM 969 C C . PHE A 1 120 ? 17.438 12.992 5.715 1 94.06 120 PHE A C 1
ATOM 971 O O . PHE A 1 120 ? 17.812 14 5.117 1 94.06 120 PHE A O 1
ATOM 978 N N . TRP A 1 121 ? 18.156 12.055 6.078 1 96.5 121 TRP A N 1
ATOM 979 C CA . TRP A 1 121 ? 19.547 12.023 5.625 1 96.5 121 TRP A CA 1
ATOM 980 C C . TRP A 1 121 ? 19.625 12.117 4.105 1 96.5 121 TRP A C 1
ATOM 982 O O . TRP A 1 121 ? 20.359 12.961 3.57 1 96.5 121 TRP A O 1
ATOM 992 N N . PHE A 1 122 ? 18.891 11.352 3.43 1 97.75 122 PHE A N 1
ATOM 993 C CA . PHE A 1 122 ? 18.891 11.352 1.971 1 97.75 122 PHE A CA 1
ATOM 994 C C . PHE A 1 122 ? 18.484 12.727 1.434 1 97.75 122 PHE A C 1
ATOM 996 O O . PHE A 1 122 ? 19.109 13.234 0.5 1 97.75 122 PHE A O 1
ATOM 1003 N N . GLY A 1 123 ? 17.422 13.211 1.98 1 96.88 123 GLY A N 1
ATOM 1004 C CA . GLY A 1 123 ? 16.969 14.523 1.571 1 96.88 123 GLY A CA 1
ATOM 1005 C C . GLY A 1 123 ? 18.031 15.602 1.737 1 96.88 123 GLY A C 1
ATOM 1006 O O . GLY A 1 123 ? 18.141 16.516 0.909 1 96.88 123 GLY A O 1
ATOM 1007 N N . SER A 1 124 ? 18.75 15.5 2.803 1 95.06 124 SER A N 1
ATOM 1008 C CA . SER A 1 124 ? 19.844 16.453 3.016 1 95.06 124 SER A CA 1
ATOM 1009 C C . SER A 1 124 ? 20.922 16.297 1.951 1 95.06 124 SER A C 1
ATOM 1011 O O . SER A 1 124 ? 21.453 17.297 1.454 1 95.06 124 SER A O 1
ATOM 1013 N N . GLU A 1 125 ? 21.219 15.125 1.568 1 96.31 125 GLU A N 1
ATOM 1014 C CA . GLU A 1 125 ? 22.234 14.852 0.557 1 96.31 125 GLU A CA 1
ATOM 1015 C C . GLU A 1 125 ? 21.797 15.352 -0.816 1 96.31 125 GLU A C 1
ATOM 1017 O O . GLU A 1 125 ? 22.641 15.734 -1.639 1 96.31 125 GLU A O 1
ATOM 1022 N N . ARG A 1 126 ? 20.562 15.391 -0.997 1 96.81 126 ARG A N 1
ATOM 1023 C CA . ARG A 1 126 ? 20.031 15.766 -2.307 1 96.81 126 ARG A CA 1
ATOM 1024 C C . ARG A 1 126 ? 19.391 17.141 -2.27 1 96.81 126 ARG A C 1
ATOM 1026 O O . ARG A 1 126 ? 18.703 17.547 -3.215 1 96.81 126 ARG A O 1
ATOM 1033 N N . ASN A 1 127 ? 19.5 17.797 -1.171 1 96.62 127 ASN A N 1
ATOM 1034 C CA . ASN A 1 127 ? 19 19.156 -0.994 1 96.62 127 ASN A CA 1
ATOM 1035 C C . ASN A 1 127 ? 17.484 19.219 -1.175 1 96.62 127 ASN A C 1
ATOM 1037 O O . ASN A 1 127 ? 16.969 20.109 -1.866 1 96.62 127 ASN A O 1
ATOM 1041 N N . VAL A 1 128 ? 16.797 18.281 -0.633 1 97.12 128 VAL A N 1
ATOM 1042 C CA . VAL A 1 128 ? 15.328 18.281 -0.671 1 97.12 128 VAL A CA 1
ATOM 1043 C C . VAL A 1 128 ? 14.789 19.359 0.277 1 97.12 128 VAL A C 1
ATOM 1045 O O . VAL A 1 128 ? 15.242 19.469 1.42 1 97.12 128 VAL A O 1
ATOM 1048 N N . ARG A 1 129 ? 13.891 20.141 -0.218 1 95.75 129 ARG A N 1
ATOM 1049 C CA . ARG A 1 129 ? 13.156 21.094 0.62 1 95.75 129 ARG A CA 1
ATOM 1050 C C . ARG A 1 129 ? 11.906 20.438 1.206 1 95.75 129 ARG A C 1
ATOM 1052 O O . ARG A 1 129 ? 10.953 20.141 0.48 1 95.75 129 ARG A O 1
ATOM 1059 N N . TRP A 1 130 ? 11.938 20.344 2.527 1 93.44 130 TRP A N 1
ATOM 1060 C CA . TRP A 1 130 ? 10.852 19.609 3.188 1 93.44 130 TRP A CA 1
ATOM 1061 C C . TRP A 1 130 ? 9.648 20.516 3.406 1 93.44 130 TRP A C 1
ATOM 1063 O O . TRP A 1 130 ? 9.789 21.672 3.801 1 93.44 130 TRP A O 1
ATOM 1073 N N . SER A 1 131 ? 8.578 19.969 3.088 1 86.88 131 SER A N 1
ATOM 1074 C CA . SER A 1 131 ? 7.34 20.688 3.385 1 86.88 131 SER A CA 1
ATOM 1075 C C . SER A 1 131 ? 7.09 20.766 4.887 1 86.88 131 SER A C 1
ATOM 1077 O O . SER A 1 131 ? 7.75 20.078 5.668 1 86.88 131 SER A O 1
ATOM 1079 N N . ASP A 1 132 ? 6.113 21.484 5.305 1 75.5 132 ASP A N 1
ATOM 1080 C CA . ASP A 1 132 ? 5.785 21.641 6.719 1 75.5 132 ASP A CA 1
ATOM 1081 C C . ASP A 1 132 ? 5.332 20.312 7.324 1 75.5 132 ASP A C 1
ATOM 1083 O O . ASP A 1 132 ? 5.695 19.984 8.453 1 75.5 132 ASP A O 1
ATOM 1087 N N . ASP A 1 133 ? 4.605 19.656 6.586 1 71.88 133 ASP A N 1
ATOM 1088 C CA . ASP A 1 133 ? 4.129 18.359 7.059 1 71.88 133 ASP A CA 1
ATOM 1089 C C . ASP A 1 133 ? 5.293 17.391 7.297 1 71.88 133 ASP A C 1
ATOM 1091 O O . ASP A 1 133 ? 5.316 16.672 8.297 1 71.88 133 ASP A O 1
ATOM 1095 N N . SER A 1 134 ? 6.219 17.438 6.445 1 80.38 134 SER A N 1
ATOM 1096 C CA . SER A 1 134 ? 7.402 16.594 6.578 1 80.38 134 SER A CA 1
ATOM 1097 C C . SER A 1 134 ? 8.242 17 7.785 1 80.38 134 SER A C 1
ATOM 1099 O O . SER A 1 134 ? 8.742 16.141 8.516 1 80.38 134 SER A O 1
ATOM 1101 N N . ARG A 1 135 ? 8.391 18.25 7.969 1 77.56 135 ARG A N 1
ATOM 1102 C CA . ARG A 1 135 ? 9.188 18.766 9.086 1 77.56 135 ARG A CA 1
ATOM 1103 C C . ARG A 1 135 ? 8.547 18.391 10.422 1 77.56 135 ARG A C 1
ATOM 1105 O O . ARG A 1 135 ? 9.242 18.047 11.375 1 77.56 135 ARG A O 1
ATOM 1112 N N . ARG A 1 136 ? 7.324 18.469 10.484 1 75.75 136 ARG A N 1
ATOM 1113 C CA . ARG A 1 136 ? 6.605 18.125 11.711 1 75.75 136 ARG A CA 1
ATOM 1114 C C . ARG A 1 136 ? 6.82 16.656 12.078 1 75.75 136 ARG A C 1
ATOM 1116 O O . ARG A 1 136 ? 6.992 16.328 13.25 1 75.75 136 ARG A O 1
ATOM 1123 N N . GLU A 1 137 ? 6.824 15.898 11.039 1 71 137 GLU A N 1
ATOM 1124 C CA . GLU A 1 137 ? 7.023 14.469 11.281 1 71 137 GLU A CA 1
ATOM 1125 C C . GLU A 1 137 ? 8.422 14.188 11.812 1 71 137 GLU A C 1
ATOM 1127 O O . GLU A 1 137 ? 8.594 13.391 12.734 1 71 137 GLU A O 1
ATOM 1132 N N . TYR A 1 138 ? 9.312 14.844 11.188 1 74.94 138 TYR A N 1
ATOM 1133 C CA . TYR A 1 138 ? 10.688 14.656 11.641 1 74.94 138 TYR A CA 1
ATOM 1134 C C . TYR A 1 138 ? 10.836 15.078 13.102 1 74.94 138 TYR A C 1
ATOM 1136 O O . TYR A 1 138 ? 11.445 14.359 13.898 1 74.94 138 TYR A O 1
ATOM 1144 N N . GLU A 1 139 ? 10.297 16.125 13.43 1 74.56 139 GLU A N 1
ATOM 1145 C CA . GLU A 1 139 ? 10.375 16.625 14.797 1 74.5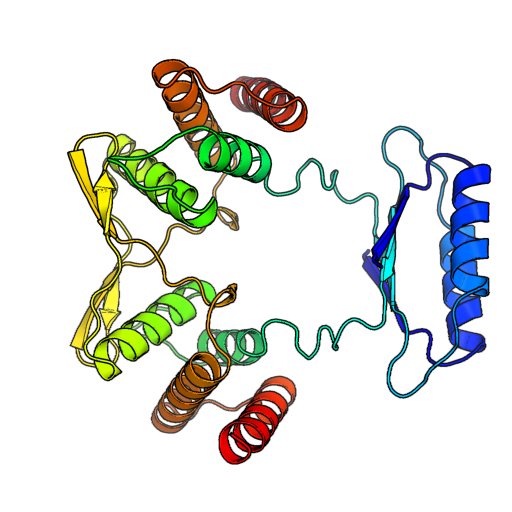6 139 GLU A CA 1
ATOM 1146 C C . GLU A 1 139 ? 9.688 15.664 15.773 1 74.56 139 GLU A C 1
ATOM 1148 O O . GLU A 1 139 ? 10.195 15.414 16.859 1 74.56 139 GLU A O 1
ATOM 1153 N N . TRP A 1 140 ? 8.602 15.234 15.32 1 71.25 140 TRP A N 1
ATOM 1154 C CA . TRP A 1 140 ? 7.848 14.297 16.156 1 71.25 140 TRP A CA 1
ATOM 1155 C C . TRP A 1 140 ? 8.641 13.016 16.375 1 71.25 140 TRP A C 1
ATOM 1157 O O . TRP A 1 140 ? 8.695 12.5 17.5 1 71.25 140 TRP A O 1
ATOM 1167 N N . SER A 1 141 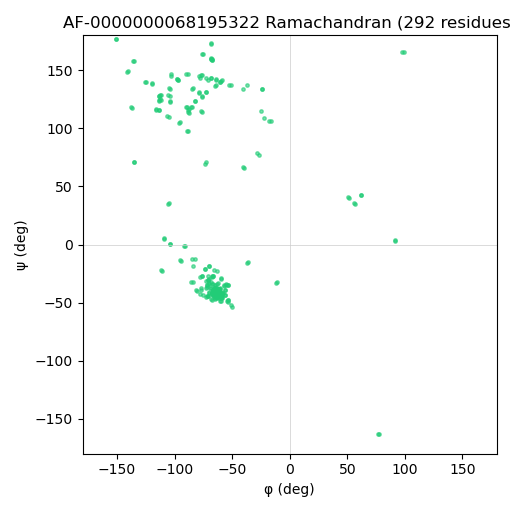? 9.195 12.547 15.297 1 73.31 141 SER A N 1
ATOM 1168 C CA . SER A 1 141 ? 9.953 11.297 15.383 1 73.31 141 SER A CA 1
ATOM 1169 C C . SER A 1 141 ? 11.164 11.445 16.297 1 73.31 141 SER A C 1
ATOM 1171 O O . SER A 1 141 ? 11.539 10.5 16.984 1 73.31 141 SER A O 1
ATOM 1173 N N . GLN A 1 142 ? 11.766 12.594 16.328 1 71.25 142 GLN A N 1
ATOM 1174 C CA . GLN A 1 142 ? 12.914 12.859 17.188 1 71.25 142 GLN A CA 1
ATOM 1175 C C . GLN A 1 142 ? 12.5 12.914 18.656 1 71.25 142 GLN A C 1
ATOM 1177 O O . GLN A 1 142 ? 13.266 12.508 19.531 1 71.25 142 GLN A O 1
ATOM 1182 N N . ARG A 1 143 ? 11.352 13.398 18.812 1 63.72 143 ARG A N 1
ATOM 1183 C CA . ARG A 1 143 ? 10.867 13.508 20.188 1 63.72 143 ARG A CA 1
ATOM 1184 C C . ARG A 1 143 ? 10.539 12.133 20.75 1 63.72 143 ARG A C 1
ATOM 1186 O O . ARG A 1 143 ? 10.844 11.852 21.922 1 63.72 143 ARG A O 1
ATOM 1193 N N . LYS A 1 144 ? 9.906 11.344 20 1 59.78 144 LYS A N 1
ATOM 1194 C CA . LYS A 1 144 ? 9.492 10.031 20.5 1 59.78 144 LYS A CA 1
ATOM 1195 C C . LYS A 1 144 ? 10.672 9.062 20.516 1 59.78 144 LYS A C 1
ATOM 1197 O O . LYS A 1 144 ? 10.633 8.047 21.219 1 59.78 144 LYS A O 1
ATOM 1202 N N . GLY A 1 145 ? 11.492 9.016 19.531 1 53.78 145 GLY A N 1
ATOM 1203 C CA . GLY A 1 145 ? 12.711 8.219 19.609 1 53.78 145 GLY A CA 1
ATOM 1204 C C . GLY A 1 145 ? 13.555 8.531 20.812 1 53.78 145 GLY A C 1
ATOM 1205 O O . GLY A 1 145 ? 14.227 7.652 21.359 1 53.78 145 GLY A O 1
ATOM 1206 N N . ARG A 1 146 ? 13.641 9.789 21.312 1 47.41 146 ARG A N 1
ATOM 1207 C CA . ARG A 1 146 ? 14.352 10.141 22.531 1 47.41 146 ARG A CA 1
ATOM 1208 C C . ARG A 1 146 ? 13.602 9.656 23.766 1 47.41 146 ARG A C 1
ATOM 1210 O O . ARG A 1 146 ? 14.211 9.359 24.797 1 47.41 146 ARG A O 1
ATOM 1217 N N . ALA A 1 147 ? 12.414 9.617 23.688 1 43.69 147 ALA A N 1
ATOM 1218 C CA . ALA A 1 147 ? 11.727 9.211 24.922 1 43.69 147 ALA A CA 1
ATOM 1219 C C . ALA A 1 147 ? 11.805 7.695 25.109 1 43.69 147 ALA A C 1
ATOM 1221 O O . ALA A 1 147 ? 11.578 7.188 26.203 1 43.69 147 ALA A O 1
ATOM 1222 N N . ALA A 1 148 ? 11.906 6.961 24.016 1 41.88 148 ALA A N 1
ATOM 1223 C CA . ALA A 1 148 ? 12.031 5.539 24.344 1 41.88 148 ALA A CA 1
ATOM 1224 C C . ALA A 1 148 ? 13.445 5.199 24.797 1 41.88 148 ALA A C 1
ATOM 1226 O O . ALA A 1 148 ? 14.414 5.77 24.312 1 41.88 148 ALA A O 1
ATOM 1227 N N . MET B 1 1 ? -14.234 5.473 17.625 1 53.62 1 MET B N 1
ATOM 1228 C CA . MET B 1 1 ? -15.062 4.594 16.812 1 53.62 1 MET B CA 1
ATOM 1229 C C . MET B 1 1 ? -15.445 5.27 15.508 1 53.62 1 MET B C 1
ATOM 1231 O O . MET B 1 1 ? -15.672 6.48 15.469 1 53.62 1 MET B O 1
ATOM 1235 N N . LYS B 1 2 ? -15.078 4.746 14.406 1 63.22 2 LYS B N 1
ATOM 1236 C CA . LYS B 1 2 ? -15.445 5.246 13.086 1 63.22 2 LYS B CA 1
ATOM 1237 C C . LYS B 1 2 ? -16.875 4.871 12.734 1 63.22 2 LYS B C 1
ATOM 1239 O O . LYS B 1 2 ? -17.281 3.719 12.898 1 63.22 2 LYS B O 1
ATOM 1244 N N . GLN B 1 3 ? -17.719 5.973 12.617 1 77.31 3 GLN B N 1
ATOM 1245 C CA . GLN B 1 3 ? -19.078 5.742 12.172 1 77.31 3 GLN B CA 1
ATOM 1246 C C . GLN B 1 3 ? -19.266 6.191 10.727 1 77.31 3 GLN B C 1
ATOM 1248 O O . GLN B 1 3 ? -18.766 7.242 10.328 1 77.31 3 GLN B O 1
ATOM 1253 N N . THR B 1 4 ? -19.812 5.266 9.93 1 83.25 4 THR B N 1
ATOM 1254 C CA . THR B 1 4 ? -20.078 5.578 8.531 1 83.25 4 THR B CA 1
ATOM 1255 C C . THR B 1 4 ? -21.578 5.621 8.258 1 83.25 4 THR B C 1
ATOM 1257 O O . THR B 1 4 ? -22.312 4.73 8.688 1 83.25 4 THR B O 1
ATOM 1260 N N . PHE B 1 5 ? -22.062 6.715 7.633 1 87.38 5 PHE B N 1
ATOM 1261 C CA . PHE B 1 5 ? -23.453 6.891 7.246 1 87.38 5 PHE B CA 1
ATOM 1262 C C . PHE B 1 5 ? -23.594 6.98 5.73 1 87.38 5 PHE B C 1
ATOM 1264 O O . PHE B 1 5 ? -22.984 7.852 5.102 1 87.38 5 PHE B O 1
ATOM 1271 N N . LEU B 1 6 ? -24.266 6.023 5.184 1 83.5 6 LEU B N 1
ATOM 1272 C CA . LEU B 1 6 ? -24.625 6.098 3.77 1 83.5 6 LEU B CA 1
ATOM 1273 C C . LEU B 1 6 ? -25.938 6.844 3.576 1 83.5 6 LEU B C 1
ATOM 1275 O O . LEU B 1 6 ? -27 6.375 4.012 1 83.5 6 LEU B O 1
ATOM 1279 N N . LEU B 1 7 ? -25.812 7.965 2.973 1 86.62 7 LEU B N 1
ATOM 1280 C CA . LEU B 1 7 ? -26.984 8.836 2.873 1 86.62 7 LEU B CA 1
ATOM 1281 C C . LEU B 1 7 ? -27.984 8.281 1.867 1 86.62 7 LEU B C 1
ATOM 1283 O O . LEU B 1 7 ? -28.234 8.891 0.823 1 86.62 7 LEU B O 1
ATOM 1287 N N . ARG B 1 8 ? -28.609 7.223 2.209 1 86.75 8 ARG B N 1
ATOM 1288 C CA . ARG B 1 8 ? -29.578 6.543 1.349 1 86.75 8 ARG B CA 1
ATOM 1289 C C . ARG B 1 8 ? -30.969 7.148 1.505 1 86.75 8 ARG B C 1
ATOM 1291 O O . ARG B 1 8 ? -31.797 7.074 0.588 1 86.75 8 ARG B O 1
ATOM 1298 N N . ASN B 1 9 ? -31.312 7.629 2.637 1 88.75 9 ASN B N 1
ATOM 1299 C CA . ASN B 1 9 ? -32.594 8.25 2.928 1 88.75 9 ASN B CA 1
ATOM 1300 C C . ASN B 1 9 ? -32.469 9.305 4.02 1 88.75 9 ASN B C 1
ATOM 1302 O O . ASN B 1 9 ? -31.406 9.5 4.59 1 88.75 9 ASN B O 1
ATOM 1306 N N . GLU B 1 10 ? -33.656 10.008 4.32 1 92 10 GLU B N 1
ATOM 1307 C CA . GLU B 1 10 ? -33.625 11.133 5.25 1 92 10 GLU B CA 1
ATOM 1308 C C . GLU B 1 10 ? -33.375 10.672 6.676 1 92 10 GLU B C 1
ATOM 1310 O O . GLU B 1 10 ? -32.75 11.391 7.457 1 92 10 GLU B O 1
ATOM 1315 N N . ALA B 1 11 ? -33.812 9.492 6.926 1 91.62 11 ALA B N 1
ATOM 1316 C CA . ALA B 1 11 ? -33.562 8.984 8.273 1 91.62 11 ALA B CA 1
ATOM 1317 C C . ALA B 1 11 ? -32.094 8.867 8.562 1 91.62 11 ALA B C 1
ATOM 1319 O O . ALA B 1 11 ? -31.609 9.258 9.633 1 91.62 11 ALA B O 1
ATOM 1320 N N . ILE B 1 12 ? -31.406 8.328 7.574 1 91.06 12 ILE B N 1
ATOM 1321 C CA . ILE B 1 12 ? -29.969 8.172 7.742 1 91.06 12 ILE B CA 1
ATOM 1322 C C . ILE B 1 12 ? -29.297 9.539 7.785 1 91.06 12 ILE B C 1
ATOM 1324 O O . ILE B 1 12 ? -28.359 9.758 8.555 1 91.06 12 ILE B O 1
ATOM 1328 N N . ARG B 1 13 ? -29.703 10.383 6.945 1 93.12 13 ARG B N 1
ATOM 1329 C CA . ARG B 1 13 ? -29.156 11.734 6.98 1 93.12 13 ARG B CA 1
ATOM 1330 C C . ARG B 1 13 ? -29.297 12.344 8.375 1 93.12 13 ARG B C 1
ATOM 1332 O O . ARG B 1 13 ? -28.344 12.891 8.914 1 93.12 13 ARG B O 1
ATOM 1339 N N . ASN B 1 14 ? -30.484 12.211 8.922 1 93.19 14 ASN B N 1
ATOM 1340 C CA . ASN B 1 14 ? -30.734 12.773 10.242 1 93.19 14 ASN B CA 1
ATOM 1341 C C . ASN B 1 14 ? -29.906 12.094 11.312 1 93.19 14 ASN B C 1
ATOM 1343 O O . ASN B 1 14 ? -29.438 12.742 12.258 1 93.19 14 ASN B O 1
ATOM 1347 N N . ASN B 1 15 ? -29.734 10.828 11.094 1 91.5 15 ASN B N 1
ATOM 1348 C CA . ASN B 1 15 ? -28.875 10.109 12.016 1 91.5 15 ASN B CA 1
ATOM 1349 C C . ASN B 1 15 ? -27.438 10.633 11.977 1 91.5 15 ASN B C 1
ATOM 1351 O O . ASN B 1 15 ? -26.797 10.758 13.016 1 91.5 15 ASN B O 1
ATOM 1355 N N . ALA B 1 16 ? -27.016 10.82 10.773 1 92.94 16 ALA B N 1
ATOM 1356 C CA . ALA B 1 16 ? -25.672 11.367 10.609 1 92.94 16 ALA B CA 1
ATOM 1357 C C . ALA B 1 16 ? -25.547 12.727 11.305 1 92.94 16 ALA B C 1
ATOM 1359 O O . ALA B 1 16 ? -24.562 12.977 12 1 92.94 16 ALA B O 1
ATOM 1360 N N . ILE B 1 17 ? -26.5 13.531 11.102 1 94.19 17 ILE B N 1
ATOM 1361 C CA . ILE B 1 17 ? -26.484 14.867 11.688 1 94.19 17 ILE B CA 1
ATOM 1362 C C . ILE B 1 17 ? -26.5 14.766 13.211 1 94.19 17 ILE B C 1
ATOM 1364 O O . ILE B 1 17 ? -25.734 15.453 13.891 1 94.19 17 ILE B O 1
ATOM 1368 N N . ASP B 1 18 ? -27.328 13.875 13.727 1 92.69 18 ASP B N 1
ATOM 1369 C CA . ASP B 1 18 ? -27.406 13.68 15.172 1 92.69 18 ASP B CA 1
ATOM 1370 C C . ASP B 1 18 ? -26.078 13.219 15.75 1 92.69 18 ASP B C 1
ATOM 1372 O O . ASP B 1 18 ? -25.672 13.664 16.828 1 92.69 18 ASP B O 1
ATOM 1376 N N . ALA B 1 19 ? -25.484 12.352 15.047 1 91.75 19 ALA B N 1
ATOM 1377 C CA . ALA B 1 19 ? -24.172 11.859 15.477 1 91.75 19 ALA B CA 1
ATOM 1378 C C . ALA B 1 19 ? -23.156 13 15.57 1 91.75 19 ALA B C 1
ATOM 1380 O O . ALA B 1 19 ? -22.391 13.078 16.516 1 91.75 19 ALA B O 1
ATOM 1381 N N . ILE B 1 20 ? -23.203 13.836 14.578 1 92.44 20 ILE B N 1
ATOM 1382 C CA . ILE B 1 20 ? -22.266 14.953 14.523 1 92.44 20 ILE B CA 1
ATOM 1383 C C . ILE B 1 20 ? -22.547 15.93 15.656 1 92.44 20 ILE B C 1
ATOM 1385 O O . ILE B 1 20 ? -21.625 16.422 16.312 1 92.44 20 ILE B O 1
ATOM 1389 N N . LEU B 1 21 ? -23.797 16.125 15.914 1 92.06 21 LEU B N 1
ATOM 1390 C CA . LEU B 1 21 ? -24.219 17.047 16.953 1 92.06 21 LEU B CA 1
ATOM 1391 C C . LEU B 1 21 ? -23.812 16.531 18.344 1 92.06 21 LEU B C 1
ATOM 1393 O O . LEU B 1 21 ? -23.578 17.328 19.25 1 92.06 21 LEU B O 1
ATOM 1397 N N . SER B 1 22 ? -23.703 15.281 18.438 1 90.88 22 SER B N 1
ATOM 1398 C CA . SER B 1 22 ? -23.422 14.672 19.734 1 90.88 22 SER B CA 1
ATOM 1399 C C . SER B 1 22 ? -21.922 14.672 20.016 1 90.88 22 SER B C 1
ATOM 1401 O O . SER B 1 22 ? -21.5 14.383 21.141 1 90.88 22 SER B O 1
ATOM 1403 N N . LEU B 1 23 ? -21.141 14.953 19 1 87.56 23 LEU B N 1
ATOM 1404 C CA . LEU B 1 23 ? -19.703 14.898 19.156 1 87.56 23 LEU B CA 1
ATOM 1405 C C . LEU B 1 23 ? -19.172 16.125 19.875 1 87.56 23 LEU B C 1
ATOM 1407 O O . LEU B 1 23 ? -19.672 17.234 19.672 1 87.56 23 LEU B O 1
ATOM 1411 N N . PRO B 1 24 ? -18.141 15.945 20.719 1 86.31 24 PRO B N 1
ATOM 1412 C CA . PRO B 1 24 ? -17.531 17.125 21.344 1 86.31 24 PRO B CA 1
ATOM 1413 C C . PRO B 1 24 ? -16.719 17.969 20.359 1 86.31 24 PRO B C 1
ATOM 1415 O O . PRO B 1 24 ? -16.141 17.422 19.406 1 86.31 24 PRO B O 1
ATOM 1418 N N . ILE B 1 25 ? -16.812 19.234 20.531 1 85 25 ILE B N 1
ATOM 1419 C CA . ILE B 1 25 ? -15.938 20.141 19.781 1 85 25 ILE B CA 1
ATOM 1420 C C . ILE B 1 25 ? -14.578 20.234 20.484 1 85 25 ILE B C 1
ATOM 1422 O O . ILE B 1 25 ? -14.508 20.391 21.703 1 85 25 ILE B O 1
ATOM 1426 N N . ASP B 1 26 ? -13.469 19.922 19.781 1 81.44 26 ASP B N 1
ATOM 1427 C CA . ASP B 1 26 ? -12.125 19.984 20.328 1 81.44 26 ASP B CA 1
ATOM 1428 C C . ASP B 1 26 ? -11.148 20.609 19.328 1 81.44 26 ASP B C 1
ATOM 1430 O O . ASP B 1 26 ? -10.953 20.078 18.234 1 81.44 26 ASP B O 1
ATOM 1434 N N . ASP B 1 27 ? -10.578 21.734 19.719 1 77.75 27 ASP B N 1
ATOM 1435 C CA . ASP B 1 27 ? -9.672 22.438 18.812 1 77.75 27 ASP B CA 1
ATOM 1436 C C . ASP B 1 27 ? -8.344 21.672 18.656 1 77.75 27 ASP B C 1
ATOM 1438 O O . ASP B 1 27 ? -7.734 21.703 17.594 1 77.75 27 ASP B O 1
ATOM 1442 N N . LYS B 1 28 ? -7.914 21.078 19.641 1 70.81 28 LYS B N 1
ATOM 1443 C CA . LYS B 1 28 ? -6.617 20.406 19.625 1 70.81 28 LYS B CA 1
ATOM 1444 C C . LYS B 1 28 ? -6.703 19.031 18.969 1 70.81 28 LYS B C 1
ATOM 1446 O O . LYS B 1 28 ? -5.805 18.641 18.219 1 70.81 28 LYS B O 1
ATOM 1451 N N . SER B 1 29 ? -7.848 18.312 19.266 1 74.88 29 SER B N 1
ATOM 1452 C CA . SER B 1 29 ? -8.062 16.969 18.734 1 74.88 29 SER B CA 1
ATOM 1453 C C . SER B 1 29 ? -9.484 16.812 18.219 1 74.88 29 SER B C 1
ATOM 1455 O O . SER B 1 29 ? -10.297 16.125 18.844 1 74.88 29 SER B O 1
ATOM 1457 N N . PRO B 1 30 ? -9.719 17.484 17.109 1 82.19 30 PRO B N 1
ATOM 1458 C CA . PRO B 1 30 ? -11.117 17.5 16.656 1 82.19 30 PRO B CA 1
ATOM 1459 C C . PRO B 1 30 ? -11.539 16.203 15.984 1 82.19 30 PRO B C 1
ATOM 1461 O O . PRO B 1 30 ? -10.734 15.555 15.305 1 82.19 30 PRO B O 1
ATOM 1464 N N . HIS B 1 31 ? -12.789 15.844 16.172 1 81.56 31 HIS B N 1
ATOM 1465 C CA . HIS B 1 31 ? -13.398 14.82 15.336 1 81.56 31 HIS B CA 1
ATOM 1466 C C . HIS B 1 31 ? -13.469 15.273 13.883 1 81.56 31 HIS B C 1
ATOM 1468 O O . HIS B 1 31 ? -13.539 16.469 13.609 1 81.56 31 HIS B O 1
ATOM 1474 N N . GLU B 1 32 ? -13.266 14.398 13.023 1 84.31 32 GLU B N 1
ATOM 1475 C CA . GLU B 1 32 ? -13.344 14.703 11.602 1 84.31 32 GLU B CA 1
ATOM 1476 C C . GLU B 1 32 ? -14.625 14.156 10.984 1 84.31 32 GLU B C 1
ATOM 1478 O O . GLU B 1 32 ? -15.055 13.047 11.312 1 84.31 32 GLU B O 1
ATOM 1483 N N . VAL B 1 33 ? -15.266 15.023 10.172 1 86.25 33 VAL B N 1
ATOM 1484 C CA . VAL B 1 33 ? -16.391 14.594 9.359 1 86.25 33 VAL B CA 1
ATOM 1485 C C . VAL B 1 33 ? -16.016 14.664 7.875 1 86.25 33 VAL B C 1
ATOM 1487 O O . VAL B 1 33 ? -15.68 15.727 7.367 1 86.25 33 VAL B O 1
ATOM 1490 N N . HIS B 1 34 ? -15.977 1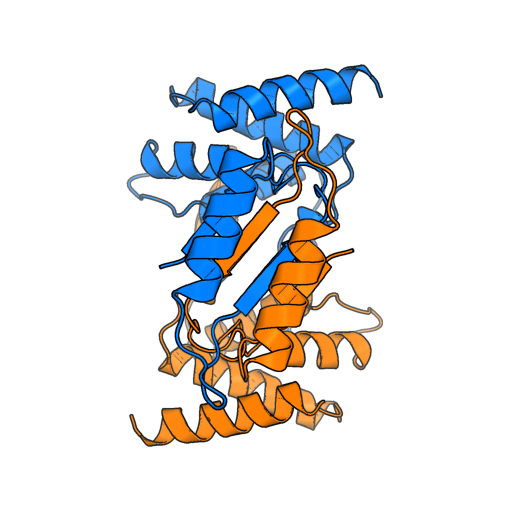3.555 7.207 1 82.31 34 HIS B N 1
ATOM 1491 C CA . HIS B 1 34 ? -15.688 13.469 5.781 1 82.31 34 HIS B CA 1
ATOM 1492 C C . HIS B 1 34 ? -16.969 13.219 4.977 1 82.31 34 HIS B C 1
ATOM 1494 O O . HIS B 1 34 ? -17.734 12.305 5.281 1 82.31 34 HIS B O 1
ATOM 1500 N N . VAL B 1 35 ? -17.219 14.141 4.004 1 81.94 35 VAL B N 1
ATOM 1501 C CA . VAL B 1 35 ? -18.328 13.977 3.066 1 81.94 35 VAL B CA 1
ATOM 1502 C C . VAL B 1 35 ? -17.781 13.586 1.693 1 81.94 35 VAL B C 1
ATOM 1504 O O . VAL B 1 35 ? -17 14.328 1.095 1 81.94 35 VAL B O 1
ATOM 1507 N N . LYS B 1 36 ? -18 12.461 1.32 1 70.44 36 LYS B N 1
ATOM 1508 C CA . LYS B 1 36 ? -17.453 11.93 0.076 1 70.44 36 LYS B CA 1
ATOM 1509 C C . LYS B 1 36 ? -18.562 11.641 -0.938 1 70.44 36 LYS B C 1
ATOM 1511 O O . LYS B 1 36 ? -19.656 11.219 -0.564 1 70.44 36 LYS B O 1
ATOM 1516 N N . GLU B 1 37 ? -18.359 12.211 -2.195 1 60.03 37 GLU B N 1
ATOM 1517 C CA . GLU B 1 37 ? -19.234 11.773 -3.277 1 60.03 37 GLU B CA 1
ATOM 1518 C C . GLU B 1 37 ? -19.234 10.25 -3.408 1 60.03 37 GLU B C 1
ATOM 1520 O O . GLU B 1 37 ? -18.266 9.594 -3.045 1 60.03 37 GLU B O 1
ATOM 1525 N N . PRO B 1 38 ? -20.562 10.023 -3.602 1 46.5 38 PRO B N 1
ATOM 1526 C CA . PRO B 1 38 ? -20.562 8.57 -3.801 1 46.5 38 PRO B CA 1
ATOM 1527 C C . PRO B 1 38 ? -19.391 8.094 -4.656 1 46.5 38 PRO B C 1
ATOM 1529 O O . PRO B 1 38 ? -19.078 8.703 -5.688 1 46.5 38 PRO B O 1
ATOM 1532 N N . ARG B 1 39 ? -18.328 8.281 -4.043 1 41.84 39 ARG B N 1
ATOM 1533 C CA . ARG B 1 39 ? -17.281 7.703 -4.883 1 41.84 39 ARG B CA 1
ATOM 1534 C C . ARG B 1 39 ? -17.734 6.391 -5.504 1 41.84 39 ARG B C 1
ATOM 1536 O O . ARG B 1 39 ? -18.641 5.734 -4.984 1 41.84 39 ARG B O 1
ATOM 1543 N N . ARG B 1 40 ? -17.469 6.332 -6.719 1 39.16 40 ARG B N 1
ATOM 1544 C CA . ARG B 1 40 ? -17.453 4.922 -7.082 1 39.16 40 ARG B CA 1
ATOM 1545 C C . ARG B 1 40 ? -17.203 4.043 -5.859 1 39.16 40 ARG B C 1
ATOM 1547 O O . ARG B 1 40 ? -16.453 4.418 -4.961 1 39.16 40 ARG B O 1
ATOM 1554 N N . SER B 1 41 ? -18.188 3.35 -5.434 1 39.19 41 SER B N 1
ATOM 1555 C CA . SER B 1 41 ? -18.266 2.512 -4.242 1 39.19 41 SER B CA 1
ATOM 1556 C C . SER B 1 41 ? -16.875 2.209 -3.689 1 39.19 41 SER B C 1
ATOM 1558 O O . SER B 1 41 ? -15.914 2.102 -4.449 1 39.19 41 SER B O 1
ATOM 1560 N N . LYS B 1 42 ? -16.469 2.805 -2.602 1 43.31 42 LYS B N 1
ATOM 1561 C CA . LYS B 1 42 ? -15.531 1.962 -1.865 1 43.31 42 LYS B CA 1
ATOM 1562 C C . LYS B 1 42 ? -15.531 0.536 -2.408 1 43.31 42 LYS B C 1
ATOM 1564 O O . LYS B 1 42 ? -14.555 -0.194 -2.248 1 43.31 42 LYS B O 1
ATOM 1569 N N . ALA B 1 43 ? -16.641 0.177 -2.82 1 40.41 43 ALA B N 1
ATOM 1570 C CA . ALA B 1 43 ? -16.859 -1.013 -3.641 1 40.41 43 ALA B CA 1
ATOM 1571 C C . ALA B 1 43 ? -15.898 -1.042 -4.828 1 40.41 43 ALA B C 1
ATOM 1573 O O . ALA B 1 43 ? -15.398 -2.105 -5.203 1 40.41 43 ALA B O 1
ATOM 1574 N N . GLN B 1 44 ? -15.898 0.118 -5.652 1 44 44 GLN B N 1
ATOM 1575 C CA . GLN B 1 44 ? -14.828 -0.072 -6.633 1 44 44 GLN B CA 1
ATOM 1576 C C . GLN B 1 44 ? -13.469 -0.15 -5.953 1 44 44 GLN B C 1
ATOM 1578 O O . GLN B 1 44 ? -12.445 -0.322 -6.621 1 44 44 GLN B O 1
ATOM 1583 N N . ASN B 1 45 ? -13.328 0.444 -4.645 1 44.34 45 ASN B N 1
ATOM 1584 C CA . ASN B 1 45 ? -12.281 0.289 -3.635 1 44.34 45 ASN B CA 1
ATOM 1585 C C . ASN B 1 45 ? -11.547 -1.04 -3.787 1 44.34 45 ASN B C 1
ATOM 1587 O O . ASN B 1 45 ? -12.133 -2.029 -4.23 1 44.34 45 ASN B O 1
ATOM 1591 N N . ASP B 1 46 ? -10.336 -1.056 -3.746 1 60.44 46 ASP B N 1
ATOM 1592 C CA . ASP B 1 46 ? -9.406 -2.111 -4.141 1 60.44 46 ASP B CA 1
ATOM 1593 C C . ASP B 1 46 ? -10.062 -3.486 -4.047 1 60.44 46 ASP B C 1
ATOM 1595 O O . ASP B 1 46 ? -10.344 -3.971 -2.947 1 60.44 46 ASP B O 1
ATOM 1599 N N . ARG B 1 47 ? -10.922 -3.793 -5.082 1 66.5 47 ARG B N 1
ATOM 1600 C CA . ARG B 1 47 ? -11.641 -5.027 -5.387 1 66.5 47 ARG B CA 1
ATOM 1601 C C . ARG B 1 47 ? -10.789 -6.25 -5.062 1 66.5 47 ARG B C 1
ATOM 1603 O O . ARG B 1 47 ? -11.32 -7.305 -4.707 1 66.5 47 ARG B O 1
ATOM 1610 N N . MET B 1 48 ? -9.625 -5.969 -4.926 1 87.19 48 MET B N 1
ATOM 1611 C CA . MET B 1 48 ? -8.781 -7.152 -4.828 1 87.19 48 MET B CA 1
ATOM 1612 C C . MET B 1 48 ? -8.547 -7.539 -3.371 1 87.19 48 MET B C 1
ATOM 1614 O O . MET B 1 48 ? -8.305 -8.711 -3.064 1 87.19 48 MET B O 1
ATOM 1618 N N . TRP B 1 49 ? -8.875 -6.605 -2.432 1 90.44 49 TRP B N 1
ATOM 1619 C CA . TRP B 1 49 ? -8.43 -6.797 -1.056 1 90.44 49 TRP B CA 1
ATOM 1620 C C . TRP B 1 49 ? -9.289 -7.84 -0.347 1 90.44 49 TRP B C 1
ATOM 1622 O O . TRP B 1 49 ? -8.773 -8.656 0.419 1 90.44 49 TRP B O 1
ATOM 1632 N N . PRO B 1 50 ? -10.594 -7.867 -0.611 1 87.75 50 PRO B N 1
ATOM 1633 C CA . PRO B 1 50 ? -11.359 -8.961 -0.006 1 87.75 50 PRO B CA 1
ATOM 1634 C C . PRO B 1 50 ? -10.828 -10.336 -0.396 1 87.75 50 PRO B C 1
ATOM 1636 O O . PRO B 1 50 ? -10.812 -11.258 0.431 1 87.75 50 PRO B O 1
ATOM 1639 N N . MET B 1 51 ? -10.367 -10.461 -1.585 1 93.44 51 MET B N 1
ATOM 1640 C CA . MET B 1 51 ? -9.828 -11.734 -2.049 1 93.44 51 MET B CA 1
ATOM 1641 C C . MET B 1 51 ? -8.5 -12.047 -1.362 1 93.44 51 MET B C 1
ATOM 1643 O O . MET B 1 51 ? -8.273 -13.18 -0.931 1 93.44 51 MET B O 1
ATOM 1647 N N . LEU B 1 52 ? -7.707 -11.039 -1.23 1 96.12 52 LEU B N 1
ATOM 1648 C CA . LEU B 1 52 ? -6.43 -11.219 -0.547 1 96.12 52 LEU B CA 1
ATOM 1649 C C . LEU B 1 52 ? -6.645 -11.633 0.905 1 96.12 52 LEU B C 1
ATOM 1651 O O . LEU B 1 52 ? -5.926 -12.492 1.422 1 96.12 52 LEU B O 1
ATOM 1655 N N . ASN B 1 53 ? -7.641 -11.047 1.493 1 93 53 ASN B N 1
ATOM 1656 C CA . ASN B 1 53 ? -7.969 -11.391 2.873 1 93 53 ASN B CA 1
ATOM 1657 C C . ASN B 1 53 ? -8.453 -12.836 2.992 1 93 53 ASN B C 1
ATOM 1659 O O . ASN B 1 53 ? -8.039 -13.555 3.902 1 93 53 ASN B O 1
ATOM 1663 N N . ASP B 1 54 ? -9.305 -13.219 2.076 1 95.06 54 ASP B N 1
ATOM 1664 C CA . ASP B 1 54 ? -9.812 -14.586 2.086 1 95.06 54 ASP B CA 1
ATOM 1665 C C . ASP B 1 54 ? -8.672 -15.594 1.938 1 95.06 54 ASP B C 1
ATOM 1667 O O . ASP B 1 54 ? -8.617 -16.594 2.66 1 95.06 54 ASP B O 1
ATOM 1671 N N . VAL B 1 55 ? -7.75 -15.352 1.062 1 97.75 55 VAL B N 1
ATOM 1672 C CA . VAL B 1 55 ? -6.617 -16.234 0.841 1 97.75 55 VAL B CA 1
ATOM 1673 C C . VAL B 1 55 ? -5.742 -16.281 2.092 1 97.75 55 VAL B C 1
ATOM 1675 O O . VAL B 1 55 ? -5.352 -17.359 2.547 1 97.75 55 VAL B O 1
ATOM 1678 N N . SER B 1 56 ? -5.496 -15.125 2.666 1 97.75 56 SER B N 1
ATOM 1679 C CA . SER B 1 56 ? -4.645 -15.023 3.848 1 97.75 56 SER B CA 1
ATOM 1680 C C . SER B 1 56 ? -5.219 -15.82 5.012 1 97.75 56 SER B C 1
ATOM 1682 O O . SER B 1 56 ? -4.48 -16.5 5.73 1 97.75 56 SER B O 1
ATOM 1684 N N . ARG B 1 57 ? -6.445 -15.812 5.129 1 96 57 ARG B N 1
ATOM 1685 C CA . ARG B 1 57 ? -7.102 -16.469 6.258 1 96 57 ARG B CA 1
ATOM 1686 C C . ARG B 1 57 ? -7.121 -17.984 6.07 1 96 57 ARG B C 1
ATOM 1688 O O . ARG B 1 57 ? -7.109 -18.734 7.047 1 96 57 ARG B O 1
ATOM 1695 N N . GLN B 1 58 ? -7.109 -18.406 4.895 1 97.88 58 GLN B N 1
ATOM 1696 C CA . GLN B 1 58 ? -7.465 -19.812 4.668 1 97.88 58 GLN B CA 1
ATOM 1697 C C . GLN B 1 58 ? -6.254 -20.625 4.215 1 97.88 58 GLN B C 1
ATOM 1699 O O . GLN B 1 58 ? -6.254 -21.844 4.312 1 97.88 58 GLN B O 1
ATOM 1704 N N . VAL B 1 59 ? -5.219 -20 3.639 1 98.38 59 VAL B N 1
ATOM 1705 C CA . VAL B 1 59 ? -4.156 -20.75 2.988 1 98.38 59 VAL B CA 1
ATOM 1706 C C . VAL B 1 59 ? -2.859 -20.609 3.783 1 98.38 59 VAL B C 1
ATOM 1708 O O . VAL B 1 59 ? -2.453 -19.5 4.125 1 98.38 59 VAL B O 1
ATOM 1711 N N . LEU B 1 60 ? -2.258 -21.719 4.184 1 97.81 60 LEU B N 1
ATOM 1712 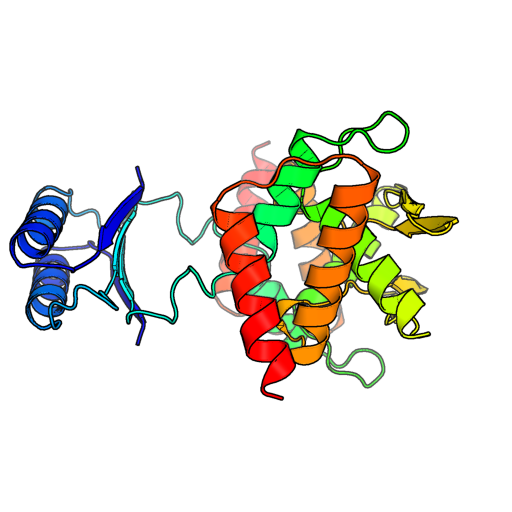C CA . LEU B 1 60 ? -0.873 -21.766 4.637 1 97.81 60 LEU B CA 1
ATOM 1713 C C . LEU B 1 60 ? 0.073 -22.016 3.467 1 97.81 60 LEU B C 1
ATOM 1715 O O . LEU B 1 60 ? -0.065 -23.016 2.752 1 97.81 60 LEU B O 1
ATOM 1719 N N . TRP B 1 61 ? 0.934 -21.078 3.229 1 98.06 61 TRP B N 1
ATOM 1720 C CA . TRP B 1 61 ? 1.87 -21.203 2.117 1 98.06 61 TRP B CA 1
ATOM 1721 C C . TRP B 1 61 ? 3.205 -21.766 2.588 1 98.06 61 TRP B C 1
ATOM 1723 O O . TRP B 1 61 ? 3.975 -21.078 3.26 1 98.06 61 TRP B O 1
ATOM 1733 N N . HIS B 1 62 ? 3.43 -23.062 2.25 1 97.38 62 HIS B N 1
ATOM 1734 C CA . HIS B 1 62 ? 4.613 -23.781 2.717 1 97.38 62 HIS B CA 1
ATOM 1735 C C . HIS B 1 62 ? 4.781 -23.641 4.227 1 97.38 62 HIS B C 1
ATOM 1737 O O . HIS B 1 62 ? 5.871 -23.312 4.703 1 97.38 62 HIS B O 1
ATOM 1743 N N . GLY B 1 63 ? 3.719 -23.719 4.891 1 96.62 63 GLY B N 1
ATOM 1744 C CA . GLY B 1 63 ? 3.717 -23.781 6.344 1 96.62 63 GLY B CA 1
ATOM 1745 C C . GLY B 1 63 ? 3.621 -22.406 7 1 96.62 63 GLY B C 1
ATOM 1746 O O . GLY B 1 63 ? 3.59 -22.312 8.227 1 96.62 63 GLY B O 1
ATOM 1747 N N . GLN B 1 64 ? 3.5 -21.391 6.227 1 96.56 64 GLN B N 1
ATOM 1748 C CA . GLN B 1 64 ? 3.447 -20.047 6.777 1 96.56 64 GLN B CA 1
ATOM 1749 C C . GLN B 1 64 ? 2.131 -19.359 6.426 1 96.56 64 GLN B C 1
ATOM 1751 O O . GLN B 1 64 ? 1.642 -19.484 5.301 1 96.56 64 GLN B O 1
ATOM 1756 N N . ARG B 1 65 ? 1.618 -18.656 7.41 1 97.06 65 ARG B N 1
ATOM 1757 C CA . ARG B 1 65 ? 0.494 -17.766 7.137 1 97.06 65 ARG B CA 1
ATOM 1758 C C . ARG B 1 65 ? 0.978 -16.406 6.652 1 97.06 65 ARG B C 1
ATOM 1760 O O . ARG B 1 65 ? 1.689 -15.703 7.371 1 97.06 65 ARG B O 1
ATOM 1767 N N . LEU B 1 66 ? 0.575 -16.156 5.508 1 97.75 66 LEU B N 1
ATOM 1768 C CA . LEU B 1 66 ? 1.021 -14.898 4.922 1 97.75 66 LEU B CA 1
ATOM 1769 C C . LEU B 1 66 ? -0.046 -13.82 5.074 1 97.75 66 LEU B C 1
ATOM 1771 O O . LEU B 1 66 ? -1.243 -14.109 5.016 1 97.75 66 LEU B O 1
ATOM 1775 N N . ALA B 1 67 ? 0.441 -12.578 5.336 1 96.5 67 ALA B N 1
ATOM 1776 C CA . ALA B 1 67 ? -0.474 -11.445 5.371 1 96.5 67 ALA B CA 1
ATOM 1777 C C . ALA B 1 67 ? -1.048 -11.156 3.988 1 96.5 67 ALA B C 1
ATOM 1779 O O . ALA B 1 67 ? -0.464 -11.539 2.975 1 96.5 67 ALA B O 1
ATOM 1780 N N . PRO B 1 68 ? -2.217 -10.445 3.885 1 95.88 68 PRO B N 1
ATOM 1781 C CA . PRO B 1 68 ? -2.801 -10.102 2.588 1 95.88 68 PRO B CA 1
ATOM 1782 C C . PRO B 1 68 ? -1.83 -9.336 1.688 1 95.88 68 PRO B C 1
ATOM 1784 O O . PRO B 1 68 ? -1.786 -9.578 0.478 1 95.88 68 PRO B O 1
ATOM 1787 N N . GLU B 1 69 ? -0.993 -8.492 2.324 1 94.88 69 GLU B N 1
ATOM 1788 C CA . GLU B 1 69 ? -0.013 -7.738 1.55 1 94.88 69 GLU B CA 1
ATOM 1789 C C . GLU B 1 69 ? 1.037 -8.664 0.938 1 94.88 69 GLU B C 1
ATOM 1791 O O . GLU B 1 69 ? 1.521 -8.414 -0.168 1 94.88 69 GLU B O 1
ATOM 1796 N N . ASP B 1 70 ? 1.373 -9.711 1.634 1 97.31 70 ASP B N 1
ATOM 1797 C CA . ASP B 1 70 ? 2.305 -10.703 1.109 1 97.31 70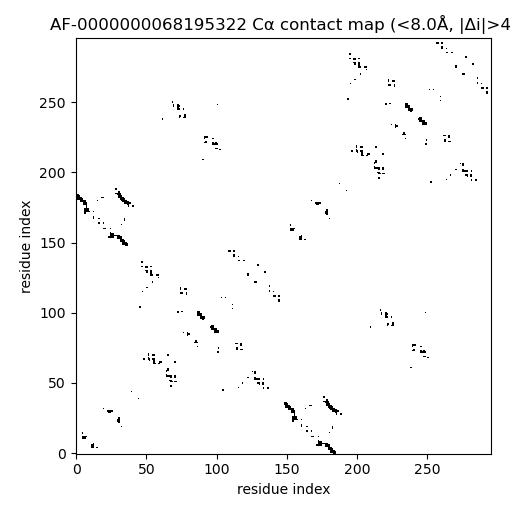 ASP B CA 1
ATOM 1798 C C . ASP B 1 70 ? 1.709 -11.438 -0.091 1 97.31 70 ASP B C 1
ATOM 1800 O O . ASP B 1 70 ? 2.395 -11.664 -1.09 1 97.31 70 ASP B O 1
ATOM 1804 N N . TRP B 1 71 ? 0.484 -11.727 0.046 1 98.06 71 TRP B N 1
ATOM 1805 C CA . TRP B 1 71 ? -0.204 -12.398 -1.055 1 98.06 71 TRP B CA 1
ATOM 1806 C C . TRP B 1 71 ? -0.286 -11.484 -2.275 1 98.06 71 TRP B C 1
ATOM 1808 O O . TRP B 1 71 ? -0.186 -11.953 -3.414 1 98.06 71 TRP B O 1
ATOM 1818 N N . LYS B 1 72 ? -0.497 -10.234 -2.031 1 96.62 72 LYS B N 1
ATOM 1819 C CA . LYS B 1 72 ? -0.468 -9.297 -3.15 1 96.62 72 LYS B CA 1
ATOM 1820 C C . LYS B 1 72 ? 0.857 -9.375 -3.902 1 96.62 72 LYS B C 1
ATOM 1822 O O . LYS B 1 72 ? 0.876 -9.414 -5.133 1 96.62 72 LYS B O 1
ATOM 1827 N N . ASP B 1 73 ? 1.901 -9.438 -3.146 1 97.38 73 ASP B N 1
ATOM 1828 C CA . ASP B 1 73 ? 3.217 -9.547 -3.771 1 97.38 73 ASP B CA 1
ATOM 1829 C C . ASP B 1 73 ? 3.342 -10.836 -4.57 1 97.38 73 ASP B C 1
ATOM 1831 O O . ASP B 1 73 ? 3.877 -10.836 -5.68 1 97.38 73 ASP B O 1
ATOM 1835 N N . LEU B 1 74 ? 2.84 -11.914 -4.039 1 98.25 74 LEU B 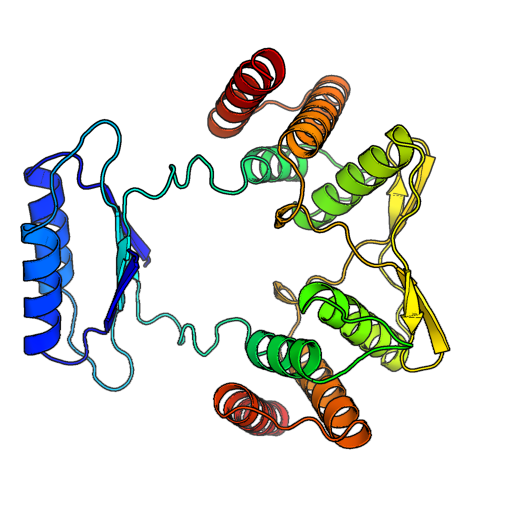N 1
ATOM 1836 C CA . LEU B 1 74 ? 2.895 -13.203 -4.715 1 98.25 74 LEU B CA 1
ATOM 1837 C C . LEU B 1 74 ? 2.086 -13.18 -6.008 1 98.25 74 LEU B C 1
ATOM 1839 O O . LEU B 1 74 ? 2.574 -13.594 -7.059 1 98.25 74 LEU B O 1
ATOM 1843 N N . PHE B 1 75 ? 0.923 -12.625 -5.906 1 98 75 PHE B N 1
ATOM 1844 C CA . PHE B 1 75 ? 0.04 -12.641 -7.066 1 98 75 PHE B CA 1
ATOM 1845 C C . PHE B 1 75 ? 0.541 -11.68 -8.141 1 98 75 PHE B C 1
ATOM 1847 O O . PHE B 1 75 ? 0.439 -11.969 -9.336 1 98 75 PHE B O 1
ATOM 1854 N N . THR B 1 76 ? 1.069 -10.57 -7.715 1 97.31 76 THR B N 1
ATOM 1855 C CA . THR B 1 76 ? 1.59 -9.633 -8.711 1 97.31 76 THR B CA 1
ATOM 1856 C C . THR B 1 76 ? 2.865 -10.18 -9.344 1 97.31 76 THR B C 1
ATOM 1858 O O . THR B 1 76 ? 3.119 -9.945 -10.531 1 97.31 76 THR B O 1
ATOM 1861 N N . ALA B 1 77 ? 3.621 -10.938 -8.609 1 97.62 77 ALA B N 1
ATOM 1862 C CA . ALA B 1 77 ? 4.781 -11.609 -9.188 1 97.62 77 ALA B CA 1
ATOM 1863 C C . ALA B 1 77 ? 4.352 -12.625 -10.242 1 97.62 77 ALA B C 1
ATOM 1865 O O . ALA B 1 77 ? 4.941 -12.695 -11.328 1 97.62 77 ALA B O 1
ATOM 1866 N N . LEU B 1 78 ? 3.381 -13.406 -9.898 1 97.94 78 LEU B N 1
ATOM 1867 C CA . LEU B 1 78 ? 2.859 -14.367 -10.867 1 97.94 78 LEU B CA 1
ATOM 1868 C C . LEU B 1 78 ? 2.314 -13.656 -12.102 1 97.94 78 LEU B C 1
ATOM 1870 O O . LEU B 1 78 ? 2.549 -14.094 -13.227 1 97.94 78 LEU B O 1
ATOM 1874 N N . TRP B 1 79 ? 1.62 -12.57 -11.867 1 96.94 79 TRP B N 1
ATOM 1875 C CA . TRP B 1 79 ? 1.065 -11.789 -12.969 1 96.94 79 TRP B CA 1
ATOM 1876 C C . TRP B 1 79 ? 2.17 -11.297 -13.898 1 96.94 79 TRP B C 1
ATOM 1878 O O . TRP B 1 79 ? 2.074 -11.445 -15.117 1 96.94 79 TRP B O 1
ATOM 1888 N N . LEU B 1 80 ? 3.234 -10.773 -13.391 1 97.25 80 LEU B N 1
ATOM 1889 C CA . LEU B 1 80 ? 4.363 -10.32 -14.195 1 97.25 80 LEU B CA 1
ATOM 1890 C C . LEU B 1 80 ? 4.938 -11.461 -15.023 1 97.25 80 LEU B C 1
ATOM 1892 O O . LEU B 1 80 ? 5.258 -11.281 -16.203 1 97.25 80 LEU B O 1
ATOM 1896 N N . LYS B 1 81 ? 5.031 -12.562 -14.398 1 96.31 81 LYS B N 1
ATOM 1897 C CA . LYS B 1 81 ? 5.574 -13.727 -15.094 1 96.31 81 LYS B CA 1
ATOM 1898 C C . LYS B 1 81 ? 4.688 -14.133 -16.266 1 96.31 81 LYS B C 1
ATOM 1900 O O . LYS B 1 81 ? 5.184 -14.422 -17.359 1 96.31 81 LYS B O 1
ATOM 1905 N N . THR B 1 82 ? 3.404 -14.156 -16.016 1 95.81 82 THR B N 1
ATOM 1906 C CA . THR B 1 82 ? 2.475 -14.531 -17.062 1 95.81 82 THR B CA 1
ATOM 1907 C C . THR B 1 82 ? 2.596 -13.578 -18.25 1 95.81 82 THR B C 1
ATOM 1909 O O . THR B 1 82 ? 2.393 -13.977 -19.406 1 95.81 82 THR B O 1
ATOM 1912 N N . LYS B 1 83 ? 2.957 -12.367 -17.984 1 95.88 83 LYS B N 1
ATOM 1913 C CA . LYS B 1 83 ? 3.076 -11.344 -19.031 1 95.88 83 LYS B CA 1
ATOM 1914 C C . LYS B 1 83 ? 4.492 -11.297 -19.594 1 95.88 83 LYS B C 1
ATOM 1916 O O . LYS B 1 83 ? 4.781 -10.516 -20.5 1 95.88 83 LYS B O 1
ATOM 1921 N N . LYS B 1 84 ? 5.406 -12.133 -19.078 1 95.69 84 LYS B N 1
ATOM 1922 C CA . LYS B 1 84 ? 6.816 -12.148 -19.438 1 95.69 84 LYS B CA 1
ATOM 1923 C C . LYS B 1 84 ? 7.453 -10.773 -19.234 1 95.69 84 LYS B C 1
ATOM 1925 O O . LYS B 1 84 ? 8.219 -10.305 -20.078 1 95.69 84 LYS B O 1
ATOM 1930 N N . LEU B 1 85 ? 6.996 -10.156 -18.234 1 94.19 85 LEU B N 1
ATOM 1931 C CA . LEU B 1 85 ? 7.539 -8.859 -17.859 1 94.19 85 LEU B CA 1
ATOM 1932 C C . LEU B 1 85 ? 8.469 -8.992 -16.656 1 94.19 85 LEU B C 1
ATOM 1934 O O . LEU B 1 85 ? 8.234 -9.828 -15.773 1 94.19 85 LEU B O 1
ATOM 1938 N N . GLU B 1 86 ? 9.445 -8.141 -16.719 1 92.38 86 GLU B N 1
ATOM 1939 C CA . GLU B 1 86 ? 10.336 -8.07 -15.57 1 92.38 86 GLU B CA 1
ATOM 1940 C C . GLU B 1 86 ? 9.844 -7.055 -14.547 1 92.38 86 GLU B C 1
ATOM 1942 O O . GLU B 1 86 ? 9.227 -6.051 -14.914 1 92.38 86 GLU B O 1
ATOM 1947 N N . GLN B 1 87 ? 10.125 -7.414 -13.336 1 94.06 87 GLN B N 1
ATOM 1948 C CA . GLN B 1 87 ? 9.836 -6.438 -12.289 1 94.06 87 GLN B CA 1
ATOM 1949 C C . GLN B 1 87 ? 10.695 -5.184 -12.453 1 94.06 87 GLN B C 1
ATOM 1951 O O . GLN B 1 87 ? 11.875 -5.273 -12.781 1 94.06 87 GLN B O 1
ATOM 1956 N N . ARG B 1 88 ? 10.055 -4.047 -12.273 1 94.81 88 ARG B N 1
ATOM 1957 C CA . ARG B 1 88 ? 10.812 -2.803 -12.328 1 94.81 88 ARG B CA 1
ATOM 1958 C C . ARG B 1 88 ? 11.891 -2.77 -11.25 1 94.81 88 ARG B C 1
ATOM 1960 O O . ARG B 1 88 ? 11.672 -3.236 -10.133 1 94.81 88 ARG B O 1
ATOM 1967 N N . SER B 1 89 ? 13.023 -2.26 -11.664 1 96.94 89 SER B N 1
ATOM 1968 C CA . SER B 1 89 ? 14.141 -2.127 -10.734 1 96.94 89 SER B CA 1
ATOM 1969 C C . SER B 1 89 ? 14.898 -0.82 -10.961 1 96.94 89 SER B C 1
ATOM 1971 O O . SER B 1 89 ? 14.867 -0.263 -12.062 1 96.94 89 SER B O 1
ATOM 1973 N N . VAL B 1 90 ? 15.453 -0.269 -9.914 1 97.81 90 VAL B N 1
ATOM 1974 C CA . VAL B 1 90 ? 16.25 0.956 -9.977 1 97.81 90 VAL B CA 1
ATOM 1975 C C . VAL B 1 90 ? 17.516 0.793 -9.156 1 97.81 90 VAL B C 1
ATOM 1977 O O . VAL B 1 90 ? 17.594 -0.074 -8.281 1 97.81 90 VAL B O 1
ATOM 1980 N N . PRO B 1 91 ? 18.484 1.603 -9.484 1 97.94 91 PRO B N 1
ATOM 1981 C CA . PRO B 1 91 ? 19.688 1.566 -8.641 1 97.94 91 PRO B CA 1
ATOM 1982 C C . PRO B 1 91 ? 19.375 1.898 -7.176 1 97.94 91 PRO B C 1
ATOM 1984 O O . PRO B 1 91 ? 18.562 2.783 -6.895 1 97.94 91 PRO B O 1
ATOM 1987 N N . GLY B 1 92 ? 20.062 1.169 -6.309 1 97.88 92 GLY B N 1
ATOM 1988 C CA . GLY B 1 92 ? 19.891 1.45 -4.891 1 97.88 92 GLY B CA 1
ATOM 1989 C C . GLY B 1 92 ? 20.625 2.707 -4.445 1 97.88 92 GLY B C 1
ATOM 1990 O O . GLY B 1 92 ? 21.484 3.223 -5.164 1 97.88 92 GLY B O 1
ATOM 1991 N N . ILE B 1 93 ? 20.219 3.148 -3.287 1 97.19 93 ILE B N 1
ATOM 1992 C CA . ILE B 1 93 ? 20.812 4.367 -2.752 1 97.19 93 ILE B CA 1
ATOM 1993 C C . ILE B 1 93 ? 22.25 4.098 -2.326 1 97.19 93 ILE B C 1
ATOM 1995 O O . ILE B 1 93 ? 23.141 4.914 -2.574 1 97.19 93 ILE B O 1
ATOM 1999 N N . ASP B 1 94 ? 22.438 2.998 -1.66 1 94.19 94 ASP B N 1
ATOM 2000 C CA . ASP B 1 94 ? 23.766 2.625 -1.209 1 94.19 94 ASP B CA 1
ATOM 2001 C C . ASP B 1 94 ? 24.344 1.492 -2.061 1 94.19 94 ASP B C 1
ATOM 2003 O O . ASP B 1 94 ? 24.922 0.545 -1.532 1 94.19 94 ASP B O 1
ATOM 2007 N N . GLY B 1 95 ? 24.062 1.487 -3.326 1 93.19 95 GLY B N 1
ATOM 2008 C CA . GLY B 1 95 ? 24.578 0.483 -4.242 1 93.19 95 GLY B CA 1
ATOM 2009 C C . GLY B 1 95 ? 23.594 -0.641 -4.512 1 93.19 95 GLY B C 1
ATOM 2010 O O . GLY B 1 95 ? 22.547 -0.726 -3.867 1 93.19 95 GLY B O 1
ATOM 2011 N N . GLY B 1 96 ? 23.922 -1.383 -5.562 1 95.12 96 GLY B N 1
ATOM 2012 C CA . GLY B 1 96 ? 23.078 -2.5 -5.934 1 95.12 96 GLY B CA 1
ATOM 2013 C C . GLY B 1 96 ? 21.812 -2.07 -6.664 1 95.12 96 GLY B C 1
ATOM 2014 O O . GLY B 1 96 ? 21.766 -0.983 -7.246 1 95.12 96 GLY B O 1
ATOM 2015 N N . VAL B 1 97 ? 20.906 -3.07 -6.668 1 96 97 VAL B N 1
ATOM 2016 C CA . VAL B 1 97 ? 19.641 -2.84 -7.363 1 96 97 VAL B CA 1
ATOM 2017 C C . VAL B 1 97 ? 18.484 -3.088 -6.41 1 96 97 VAL B C 1
ATOM 2019 O O . VAL B 1 97 ? 18.531 -3.986 -5.566 1 96 97 VAL B O 1
ATOM 2022 N N . VAL B 1 98 ? 17.469 -2.232 -6.508 1 96.88 98 VAL B N 1
ATOM 2023 C CA . VAL B 1 98 ? 16.266 -2.402 -5.707 1 96.88 98 VAL B CA 1
ATOM 2024 C C . VAL B 1 98 ? 15.086 -2.732 -6.613 1 96.88 98 VAL B C 1
ATOM 2026 O O . VAL B 1 98 ? 14.812 -2.006 -7.574 1 96.88 98 VAL B O 1
ATOM 2029 N N . MET B 1 99 ? 14.43 -3.902 -6.301 1 95.06 99 MET B N 1
ATOM 2030 C CA . MET B 1 99 ? 13.211 -4.27 -7.016 1 95.06 99 MET B CA 1
ATOM 2031 C C . MET B 1 99 ? 12.016 -3.496 -6.477 1 95.06 99 MET B C 1
ATOM 2033 O O . MET B 1 99 ? 11.812 -3.416 -5.262 1 95.06 99 MET B O 1
ATOM 2037 N N . LEU B 1 100 ? 11.297 -2.936 -7.391 1 96.69 100 LEU B N 1
ATOM 2038 C CA . LEU B 1 100 ? 10.141 -2.131 -7 1 96.69 100 LEU B CA 1
ATOM 2039 C C . LEU B 1 100 ? 8.859 -2.947 -7.074 1 96.69 100 LEU B C 1
ATOM 2041 O O . LEU B 1 100 ? 8.68 -3.752 -7.992 1 96.69 100 LEU B O 1
ATOM 2045 N N . GLY B 1 101 ? 7.977 -2.729 -6.129 1 94.06 101 GLY B N 1
ATOM 2046 C CA . GLY B 1 101 ? 6.703 -3.432 -6.137 1 94.06 101 GLY B CA 1
ATOM 2047 C C . GLY B 1 101 ? 5.801 -3.016 -7.285 1 94.06 101 GLY B C 1
ATOM 2048 O O . GLY B 1 101 ? 5.965 -1.93 -7.848 1 94.06 101 GLY B O 1
ATOM 2049 N N . VAL B 1 102 ? 4.879 -3.91 -7.555 1 93.06 102 VAL B N 1
ATOM 2050 C CA . VAL B 1 102 ? 3.873 -3.578 -8.555 1 93.06 102 VAL B CA 1
ATOM 2051 C C . VAL B 1 102 ? 2.844 -2.623 -7.957 1 93.06 102 VAL B C 1
ATOM 2053 O O . VAL B 1 102 ? 2.336 -2.855 -6.855 1 93.06 102 VAL B O 1
ATOM 2056 N N . ARG B 1 103 ? 2.615 -1.543 -8.594 1 89.81 103 ARG B N 1
ATOM 2057 C CA . ARG B 1 103 ? 1.61 -0.575 -8.172 1 89.81 103 ARG B CA 1
ATOM 2058 C C . ARG B 1 103 ? 0.248 -0.899 -8.773 1 89.81 103 ARG B C 1
ATOM 2060 O O . ARG B 1 103 ? -0.078 -0.437 -9.867 1 89.81 103 ARG B O 1
ATOM 2067 N N . THR B 1 104 ? -0.551 -1.55 -8.008 1 88.5 104 THR B N 1
ATOM 2068 C CA . THR B 1 104 ? -1.818 -2.035 -8.539 1 88.5 104 THR B CA 1
ATOM 2069 C C . THR B 1 104 ? -2.803 -0.884 -8.727 1 88.5 104 THR B C 1
ATOM 2071 O O . THR B 1 104 ? -3.73 -0.977 -9.531 1 88.5 104 THR B O 1
ATOM 2074 N N . SER B 1 105 ? -2.494 0.168 -7.988 1 79.38 105 SER B N 1
ATOM 2075 C CA . SER B 1 105 ? -3.369 1.33 -8.094 1 79.38 105 SER B CA 1
ATOM 2076 C C . SER B 1 105 ? -3.229 2.01 -9.453 1 79.38 105 SER B C 1
ATOM 2078 O O . SER B 1 105 ? -4.102 2.777 -9.859 1 79.38 105 SER B O 1
ATOM 2080 N N . LYS B 1 106 ? -2.188 1.725 -10.094 1 78.12 106 LYS B N 1
ATOM 2081 C CA . LYS B 1 106 ? -1.917 2.363 -11.383 1 78.12 106 LYS B CA 1
ATOM 2082 C C . LYS B 1 106 ? -2.197 1.409 -12.539 1 78.12 106 LYS B C 1
ATOM 2084 O O . LYS B 1 106 ? -1.953 1.744 -13.695 1 78.12 106 LYS B O 1
ATOM 2089 N N . MET B 1 107 ? -2.617 0.257 -12.273 1 82.94 107 MET B N 1
ATOM 2090 C CA . MET B 1 107 ? -2.895 -0.729 -13.312 1 82.94 107 MET B CA 1
ATOM 2091 C C . MET B 1 107 ? -4.102 -0.314 -14.141 1 82.94 107 MET B C 1
ATOM 2093 O O . MET B 1 107 ? -5.078 0.213 -13.609 1 82.94 107 MET B O 1
ATOM 2097 N N . ARG B 1 108 ? -3.916 -0.649 -15.445 1 82.62 108 ARG B N 1
ATOM 2098 C CA . ARG B 1 108 ? -5.102 -0.542 -16.281 1 82.62 108 ARG B CA 1
ATOM 2099 C C . ARG B 1 108 ? -6.141 -1.589 -15.906 1 82.62 108 ARG B C 1
ATOM 2101 O O . ARG B 1 108 ? -5.809 -2.617 -15.312 1 82.62 108 ARG B O 1
ATOM 2108 N N . LYS B 1 109 ? -7.34 -1.308 -16.312 1 81.81 109 LYS B N 1
ATOM 2109 C CA . LYS B 1 109 ? -8.453 -2.186 -15.969 1 81.81 109 LYS B CA 1
ATOM 2110 C C . LYS B 1 109 ? -8.219 -3.602 -16.484 1 81.81 109 LYS B C 1
ATOM 2112 O O . LYS B 1 109 ? -8.516 -4.578 -15.797 1 81.81 109 LYS B O 1
ATOM 2117 N N . ALA B 1 110 ? -7.727 -3.701 -17.641 1 82.81 110 ALA B N 1
ATOM 2118 C CA . ALA B 1 110 ? -7.48 -5.012 -18.234 1 82.81 110 ALA B CA 1
ATOM 2119 C C . ALA B 1 110 ? -6.469 -5.809 -17.406 1 82.81 110 ALA B C 1
ATOM 2121 O O . ALA B 1 110 ? -6.656 -7.004 -17.172 1 82.81 110 ALA B O 1
ATOM 2122 N N . SER B 1 111 ? -5.461 -5.148 -16.938 1 88 111 SER B N 1
ATOM 2123 C CA . SER B 1 111 ? -4.43 -5.793 -16.125 1 88 111 SER B CA 1
ATOM 2124 C C . SER B 1 111 ? -4.977 -6.211 -14.766 1 88 111 SER B C 1
ATOM 2126 O O . SER B 1 111 ? -4.621 -7.27 -14.242 1 88 111 SER B O 1
ATOM 2128 N N . MET B 1 112 ? -5.836 -5.359 -14.234 1 87.94 112 MET B N 1
ATOM 2129 C CA . MET B 1 112 ? -6.453 -5.699 -12.953 1 87.94 112 MET B CA 1
ATOM 2130 C C . MET B 1 112 ? -7.367 -6.914 -13.102 1 87.94 112 MET B C 1
ATOM 2132 O O . MET B 1 112 ? -7.387 -7.789 -12.234 1 87.94 112 MET B O 1
ATOM 2136 N N . THR B 1 113 ? -8.062 -6.98 -14.18 1 86.75 113 THR B N 1
ATOM 2137 C CA . THR B 1 113 ? -8.906 -8.141 -14.461 1 86.75 113 THR B CA 1
ATOM 2138 C C . THR B 1 113 ? -8.062 -9.414 -14.523 1 86.75 113 THR B C 1
ATOM 2140 O O . THR B 1 113 ? -8.438 -10.438 -13.953 1 86.75 113 THR B O 1
ATOM 2143 N N . GLU B 1 114 ? -6.953 -9.344 -15.172 1 91.44 114 GLU B N 1
ATOM 2144 C CA . GLU B 1 114 ? -6.043 -10.477 -15.258 1 91.44 114 GLU B CA 1
ATOM 2145 C C . GLU B 1 114 ? -5.547 -10.898 -13.875 1 91.44 114 GLU B C 1
ATOM 2147 O O . GLU B 1 114 ? -5.453 -12.094 -13.578 1 91.44 114 GLU B O 1
ATOM 2152 N N . LEU B 1 115 ? -5.289 -9.914 -13.016 1 93.81 115 LEU B N 1
ATOM 2153 C CA . LEU B 1 115 ? -4.812 -10.203 -11.664 1 93.81 115 LEU B CA 1
ATOM 2154 C C . LEU B 1 115 ? -5.898 -10.898 -10.844 1 93.81 115 LEU B C 1
ATOM 2156 O O . LEU B 1 115 ? -5.617 -11.867 -10.141 1 93.81 115 LEU B O 1
ATOM 2160 N N . ILE B 1 116 ? -7.055 -10.438 -11.008 1 91.88 116 ILE B N 1
ATOM 2161 C CA . ILE B 1 116 ? -8.188 -11.016 -10.297 1 91.88 116 ILE B CA 1
ATOM 2162 C C . ILE B 1 116 ? -8.414 -12.453 -10.773 1 91.88 116 ILE B C 1
ATOM 2164 O O . ILE B 1 116 ? -8.672 -13.344 -9.969 1 91.88 116 ILE B O 1
ATOM 2168 N N . GLU B 1 117 ? -8.234 -12.688 -12 1 92.62 117 GLU B N 1
ATOM 2169 C CA . GLU B 1 117 ? -8.359 -14.031 -12.555 1 92.62 117 GLU B CA 1
ATOM 2170 C C . GLU B 1 117 ? -7.281 -14.961 -12 1 92.62 117 GLU B C 1
ATOM 2172 O O . GLU B 1 117 ? -7.555 -16.125 -11.711 1 92.62 117 GLU B O 1
ATOM 2177 N N . ILE B 1 118 ? -6.156 -14.477 -11.852 1 96.25 118 ILE B N 1
ATOM 2178 C CA . ILE B 1 118 ? -5.066 -15.25 -11.25 1 96.25 118 ILE B CA 1
ATOM 2179 C C . ILE B 1 118 ? -5.43 -15.625 -9.82 1 96.25 118 ILE B C 1
ATOM 2181 O O . ILE B 1 118 ? -5.258 -16.781 -9.414 1 96.25 118 ILE B O 1
ATOM 2185 N N . MET B 1 119 ? -5.941 -14.719 -9.086 1 96.38 119 MET B N 1
ATOM 2186 C CA . MET B 1 119 ? -6.328 -14.977 -7.699 1 96.38 119 MET B CA 1
ATOM 2187 C C . MET B 1 119 ? -7.434 -16.031 -7.629 1 96.38 119 MET B C 1
ATOM 2189 O O . MET B 1 119 ? -7.391 -16.922 -6.789 1 96.38 119 MET B O 1
ATOM 2193 N N . PHE B 1 120 ? -8.297 -15.922 -8.531 1 94 120 PHE B N 1
ATOM 2194 C CA . PHE B 1 120 ? -9.398 -16.875 -8.555 1 94 120 PHE B CA 1
ATOM 2195 C C . PHE B 1 120 ? -8.898 -18.281 -8.906 1 94 120 PHE B C 1
ATOM 2197 O O . PHE B 1 120 ? -9.312 -19.266 -8.297 1 94 120 PHE B O 1
ATOM 2204 N N . TRP B 1 121 ? -8.133 -18.312 -9.891 1 96.5 121 TRP B N 1
ATOM 2205 C CA . TRP B 1 121 ? -7.523 -19.578 -10.258 1 96.5 121 TRP B CA 1
ATOM 2206 C C . TRP B 1 121 ? -6.797 -20.203 -9.07 1 96.5 121 TRP B C 1
ATOM 2208 O O . TRP B 1 121 ? -7.02 -21.359 -8.734 1 96.5 121 TRP B O 1
ATOM 2218 N N . PHE B 1 122 ? -5.992 -19.469 -8.414 1 97.81 122 PHE B N 1
ATOM 2219 C CA . PHE B 1 122 ? -5.246 -19.953 -7.262 1 97.81 122 PHE B CA 1
ATOM 2220 C C . PHE B 1 122 ? -6.195 -20.438 -6.172 1 97.81 122 PHE B C 1
ATOM 2222 O O . PHE B 1 122 ? -5.969 -21.5 -5.578 1 97.81 122 PHE B O 1
ATOM 2229 N N . GLY B 1 123 ? -7.152 -19.609 -5.895 1 96.88 123 GLY B N 1
ATOM 2230 C CA . GLY B 1 123 ? -8.141 -19.984 -4.895 1 96.88 123 GLY B CA 1
ATOM 2231 C C . GLY B 1 123 ? -8.828 -21.297 -5.207 1 96.88 123 GLY B C 1
ATOM 2232 O O . GLY B 1 123 ? -9.117 -22.094 -4.301 1 96.88 123 GLY B O 1
ATOM 2233 N N . SER B 1 124 ? -9.109 -21.5 -6.457 1 95.12 124 SER B N 1
ATOM 2234 C CA . SER B 1 124 ? -9.727 -22.75 -6.859 1 95.12 124 SER B CA 1
ATOM 2235 C C . SER B 1 124 ? -8.781 -23.938 -6.625 1 95.12 124 SER B C 1
ATOM 2237 O O . SER B 1 124 ? -9.211 -25 -6.176 1 95.12 124 SER B O 1
AT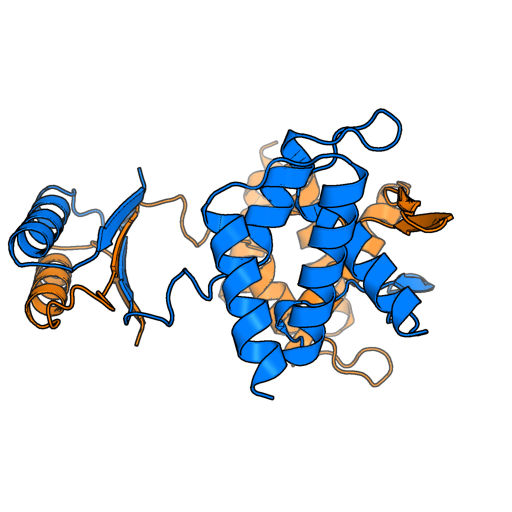OM 2239 N N . GLU B 1 125 ? -7.539 -23.75 -6.879 1 96.38 125 GLU B N 1
ATOM 2240 C CA . GLU B 1 125 ? -6.535 -24.781 -6.695 1 96.38 125 GLU B CA 1
ATOM 2241 C C . GLU B 1 125 ? -6.352 -25.125 -5.219 1 96.38 125 GLU B C 1
ATOM 2243 O O . GLU B 1 125 ? -6.023 -26.266 -4.867 1 96.38 125 GLU B O 1
ATOM 2248 N N . ARG B 1 126 ? -6.617 -24.203 -4.406 1 96.81 126 ARG B N 1
ATOM 2249 C CA . ARG B 1 126 ? -6.383 -24.375 -2.977 1 96.81 126 ARG B CA 1
ATOM 2250 C C . ARG B 1 126 ? -7.699 -24.484 -2.215 1 96.81 126 ARG B C 1
ATOM 2252 O O . ARG B 1 126 ? -7.715 -24.422 -0.983 1 96.81 126 ARG B O 1
ATOM 2259 N N . ASN B 1 127 ? -8.758 -24.5 -2.926 1 96.75 127 ASN B N 1
ATOM 2260 C CA . ASN B 1 127 ? -10.086 -24.656 -2.352 1 96.75 127 ASN B CA 1
ATOM 2261 C C . ASN B 1 127 ? -10.438 -23.516 -1.413 1 96.75 127 ASN B C 1
ATOM 2263 O O . ASN B 1 127 ? -10.938 -23.734 -0.312 1 96.75 127 ASN B O 1
ATOM 2267 N N . VAL B 1 128 ? -10.125 -22.328 -1.791 1 97.19 128 VAL B N 1
ATOM 2268 C CA . VAL B 1 128 ? -10.477 -21.156 -1.014 1 97.19 128 VAL B CA 1
ATOM 2269 C C . VAL B 1 128 ? -11.977 -20.891 -1.126 1 97.19 128 VAL B C 1
ATOM 2271 O O . VAL B 1 128 ? -12.539 -20.922 -2.223 1 97.19 128 VAL B O 1
ATOM 2274 N N . ARG B 1 129 ? -12.594 -20.688 -0.008 1 95.81 129 ARG B N 1
ATOM 2275 C CA . ARG B 1 129 ? -13.984 -20.234 0.025 1 95.81 129 ARG B CA 1
ATOM 2276 C C . ARG B 1 129 ? -14.078 -18.719 -0.017 1 95.81 129 ARG B C 1
ATOM 2278 O O . ARG B 1 129 ? -13.703 -18.047 0.943 1 95.81 129 ARG B O 1
ATOM 2285 N N . TRP B 1 130 ? -14.688 -18.266 -1.104 1 93.69 130 TRP B N 1
ATOM 2286 C CA . TRP B 1 130 ? -14.711 -16.812 -1.315 1 93.69 130 TRP B CA 1
ATOM 2287 C C . TRP B 1 130 ? -15.875 -16.172 -0.565 1 93.69 130 TRP B C 1
ATOM 2289 O O . TRP B 1 130 ? -16.984 -16.703 -0.562 1 93.69 130 TRP B O 1
ATOM 2299 N N . SER B 1 131 ? -15.523 -15.156 0.05 1 87.75 131 SER B N 1
ATOM 2300 C CA . SER B 1 131 ? -16.578 -14.375 0.691 1 87.75 131 SER B CA 1
ATOM 2301 C C . SER B 1 131 ? -17.484 -13.703 -0.343 1 87.75 131 SER B C 1
ATOM 2303 O O . SER B 1 131 ? -17.141 -13.664 -1.529 1 87.75 131 SER B O 1
ATOM 2305 N N . ASP B 1 132 ? -18.531 -13.102 0.073 1 76.25 132 ASP B N 1
ATOM 2306 C CA . ASP B 1 132 ? -19.469 -12.438 -0.825 1 76.25 132 ASP B CA 1
ATOM 2307 C C . ASP B 1 132 ? -18.812 -11.242 -1.515 1 76.25 132 ASP B C 1
ATOM 2309 O O . ASP B 1 132 ? -19.031 -11.008 -2.705 1 76.25 132 ASP B O 1
ATOM 2313 N N . ASP B 1 133 ? -18.109 -10.57 -0.78 1 72.81 133 ASP B N 1
ATOM 2314 C CA . ASP B 1 133 ? -17.406 -9.422 -1.348 1 72.81 133 ASP B CA 1
ATOM 2315 C C . ASP B 1 133 ? -16.438 -9.852 -2.451 1 72.81 133 ASP B C 1
ATOM 2317 O O . ASP B 1 133 ? -16.359 -9.203 -3.498 1 72.81 133 ASP B O 1
ATOM 2321 N N . SER B 1 134 ? -15.797 -10.906 -2.24 1 81.19 134 SER B N 1
ATOM 2322 C CA . SER B 1 134 ? -14.867 -11.445 -3.23 1 81.19 134 SER B CA 1
ATOM 2323 C C . SER B 1 134 ? -15.602 -11.922 -4.477 1 81.19 134 SER B C 1
ATOM 2325 O O . SER B 1 134 ? -15.148 -11.695 -5.602 1 81.19 134 SER B O 1
ATOM 2327 N N . ARG B 1 135 ? -16.688 -12.578 -4.273 1 77.56 135 ARG B N 1
ATOM 2328 C CA . ARG B 1 135 ? -17.469 -13.094 -5.395 1 77.56 135 ARG B CA 1
ATOM 2329 C C . ARG B 1 135 ? -18.016 -11.953 -6.246 1 77.56 135 ARG B C 1
ATOM 2331 O O . ARG B 1 135 ? -18.031 -12.047 -7.477 1 77.56 135 ARG B O 1
ATOM 2338 N N . ARG B 1 136 ? -18.438 -10.961 -5.645 1 76.25 136 ARG B N 1
ATOM 2339 C CA . ARG B 1 136 ? -18.969 -9.805 -6.359 1 76.25 136 ARG B CA 1
ATOM 2340 C C . ARG B 1 136 ? -17.891 -9.18 -7.254 1 76.25 136 ARG B C 1
ATOM 2342 O O . ARG B 1 136 ? -18.188 -8.766 -8.375 1 76.25 136 ARG B O 1
ATOM 2349 N N . GLU B 1 137 ? -16.734 -9.172 -6.695 1 70.88 137 GLU B N 1
ATOM 2350 C CA . GLU B 1 137 ? -15.641 -8.586 -7.465 1 70.88 137 GLU B CA 1
ATOM 2351 C C . GLU B 1 137 ? -15.336 -9.43 -8.703 1 70.88 137 GLU B C 1
ATOM 2353 O O . GLU B 1 137 ? -15.117 -8.891 -9.789 1 70.88 137 GLU B O 1
ATOM 2358 N N . TYR B 1 138 ? -15.32 -10.664 -8.453 1 75.5 138 TYR B N 1
ATOM 2359 C CA . TYR B 1 138 ? -15.055 -11.555 -9.586 1 75.5 138 TYR B CA 1
ATOM 2360 C C . TYR B 1 138 ? -16.109 -11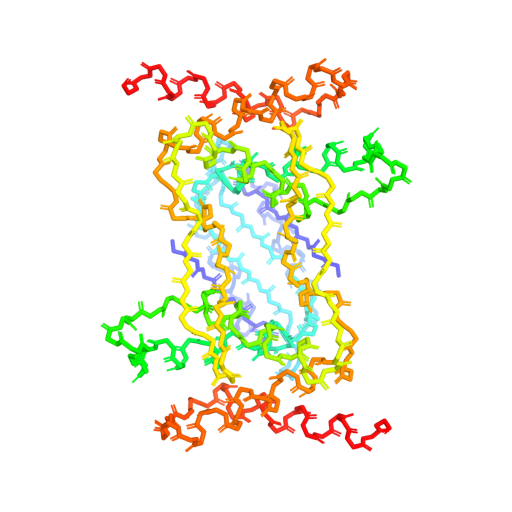.391 -10.672 1 75.5 138 TYR B C 1
ATOM 2362 O O . TYR B 1 138 ? -15.781 -11.273 -11.852 1 75.5 138 TYR B O 1
ATOM 2370 N N . GLU B 1 139 ? -17.266 -11.312 -10.273 1 74.94 139 GLU B N 1
ATOM 2371 C CA . GLU B 1 139 ? -18.359 -11.148 -11.227 1 74.94 139 GLU B CA 1
ATOM 2372 C C . GLU B 1 139 ? -18.266 -9.82 -11.961 1 74.94 139 GLU B C 1
ATOM 2374 O O . GLU B 1 139 ? -18.484 -9.75 -13.172 1 74.94 139 GLU B O 1
ATOM 2379 N N . TRP B 1 140 ? -17.969 -8.883 -11.211 1 71 140 TRP B N 1
ATOM 2380 C CA . TRP B 1 140 ? -17.812 -7.551 -11.789 1 71 140 TRP B CA 1
ATOM 2381 C C . TRP B 1 140 ? -16.688 -7.523 -12.812 1 71 140 TRP B C 1
ATOM 2383 O O . TRP B 1 140 ? -16.828 -6.953 -13.891 1 71 140 TRP B O 1
ATOM 2393 N N . SER B 1 141 ? -15.594 -8.109 -12.406 1 73.75 141 SER B N 1
ATOM 2394 C CA . SER B 1 141 ? -14.43 -8.117 -13.281 1 73.75 141 SER B CA 1
ATOM 2395 C C . SER B 1 141 ? -14.711 -8.867 -14.578 1 73.75 141 SER B C 1
ATOM 2397 O O . SER B 1 141 ? -14.188 -8.516 -15.633 1 73.75 141 SER B O 1
ATOM 2399 N N . GLN B 1 142 ? -15.523 -9.891 -14.523 1 71.69 142 GLN B N 1
ATOM 2400 C CA . GLN B 1 142 ? -15.891 -10.664 -15.703 1 71.69 142 GLN B CA 1
ATOM 2401 C C . GLN B 1 142 ? -16.797 -9.859 -16.641 1 71.69 142 GLN B C 1
ATOM 2403 O O . GLN B 1 142 ? -16.719 -10.008 -17.859 1 71.69 142 GLN B O 1
ATOM 2408 N N . ARG B 1 143 ? -17.531 -9.094 -16.016 1 64.19 143 ARG B N 1
ATOM 2409 C CA . ARG B 1 143 ? -18.453 -8.297 -16.828 1 64.19 143 ARG B CA 1
ATOM 2410 C C . ARG B 1 143 ? -17.703 -7.195 -17.578 1 64.19 143 ARG B C 1
ATOM 2412 O O . ARG B 1 143 ? -18 -6.926 -18.734 1 64.19 143 ARG B O 1
ATOM 2419 N N . LYS B 1 144 ? -16.875 -6.555 -16.953 1 59.34 144 LYS B N 1
ATOM 2420 C CA . LYS B 1 144 ? -16.156 -5.441 -17.578 1 59.34 144 LYS B CA 1
ATOM 2421 C C . LYS B 1 144 ? -15.07 -5.941 -18.531 1 59.34 144 LYS B C 1
ATOM 2423 O O . LYS B 1 144 ? -14.617 -5.203 -19.406 1 59.34 144 LYS B O 1
ATOM 2428 N N . GLY B 1 145 ? -14.297 -6.914 -18.203 1 53.16 145 GLY B N 1
ATOM 2429 C CA . GLY B 1 145 ? -13.352 -7.512 -19.141 1 53.16 145 GLY B CA 1
ATOM 2430 C C . GLY B 1 145 ? -13.992 -7.961 -20.438 1 53.16 145 GLY B C 1
ATOM 2431 O O . GLY B 1 145 ? -13.367 -7.914 -21.5 1 53.16 145 GLY B O 1
ATOM 2432 N N . ARG B 1 146 ? -15.219 -8.469 -20.547 1 49.62 146 ARG B N 1
ATOM 2433 C CA . ARG B 1 146 ? -15.922 -8.781 -21.781 1 49.62 146 ARG B CA 1
ATOM 2434 C C . ARG B 1 146 ? -16.328 -7.504 -22.516 1 49.62 146 ARG B C 1
ATOM 2436 O O . ARG B 1 146 ? -16.484 -7.5 -23.734 1 49.62 146 ARG B O 1
ATOM 2443 N N . ALA B 1 147 ? -16.5 -6.578 -22.031 1 39.78 147 ALA B N 1
ATOM 2444 C CA . ALA B 1 147 ? -16.938 -5.391 -22.766 1 39.78 147 ALA B CA 1
ATOM 2445 C C . ALA B 1 147 ? -15.75 -4.664 -23.391 1 39.78 147 ALA B C 1
ATOM 2447 O O . ALA B 1 147 ? -15.93 -3.857 -24.312 1 39.78 147 ALA B O 1
ATOM 2448 N N . ALA B 1 148 ? -14.625 -4.941 -22.906 1 37.56 148 ALA B N 1
ATOM 2449 C CA . ALA B 1 148 ? -13.562 -4.312 -23.688 1 37.56 148 ALA B CA 1
ATOM 2450 C C . ALA B 1 148 ? -13.164 -5.184 -24.875 1 37.56 148 ALA B C 1
ATOM 2452 O O . ALA B 1 148 ? -12.867 -6.367 -24.719 1 37.56 148 ALA B O 1
#

InterPro domains:
  IPR008711 Recombinase NinB [PF05772] (1-131)
  IPR036619 NinB superfamily [G3DSA:1.10.3790.10] (1-148)
  IPR036619 NinB superfamily [SSF103370] (1-143)

Foldseek 3Di:
DDDDFDPPDPVSVVVVVVVVVPDDADPVDGDDDDDDPCPPPVLVVLLCQLLLCLCLVPDADVNHRDHSVVVLQVLVVVLCVVVVHDFDWDADPVGDIDGDGDDPVPDDLLSSLVSLVSSVVVCVVVVGDGDPSNVVSNVVSVVVNVVD/DDDDFDPPDVVSVVVVVVVVVPADADPVDGDDDDDDPCPVPVLVVLLCQLLLCLCLVQDADVNHRDHSVVVLQVLVVVLCVVVVHDFDWDADPVGDIDGDGDDPVPDDLLSSLVSLVSSVVVCVVVVGDGDPSNVVSNVVSVVVNVVD

Sequence (296 aa):
MKQTFLLRNEAIRNNAIDAILSLPIDDKSPHEVHVKEPRRSKAQNDRMWPMLNDVSRQVLWHGQRLAPEDWKDLFTALWLKTKKLEQRSVPGIDGGVVMLGVRTSKMRKASMTELIEIMFWFGSERNVRWSDDSRREYEWSQRKGRAAMKQTFLLRNEAIRNNAIDAILSLPIDDKSPHEVHVKEPRRSKAQNDRMWPMLNDVSRQVLWHGQRLAPEDWKDLFTALWLKTKKLEQRSVPGIDGGVVMLGVRTSKMRKASMTELIEIMFWFGSERNVRWSDDSRREYEWSQRKGRAA

Solvent-accessible surface area (backbone atoms only — not comparable to full-atom values): 16601 Å² total; per-residue (Å²): 108,77,43,77,36,61,22,39,41,70,69,44,43,50,49,46,45,50,52,58,69,70,48,72,66,26,71,89,63,29,28,38,39,39,40,32,43,45,47,73,44,75,67,70,37,74,52,56,50,54,44,30,45,42,46,29,75,71,43,63,60,94,84,35,75,46,53,38,70,48,46,48,44,48,51,51,50,52,46,31,53,76,68,73,44,77,76,52,66,45,76,32,91,88,55,68,74,37,73,40,78,83,60,71,87,72,50,52,70,69,56,49,37,54,45,53,50,50,53,49,52,50,30,62,76,66,65,57,75,73,48,69,68,26,49,50,34,52,53,49,39,55,54,53,58,66,69,99,105,78,44,78,34,59,22,40,41,70,68,45,43,50,48,45,46,51,54,59,70,69,48,73,66,26,72,90,62,28,29,38,40,36,40,33,44,45,45,72,43,72,67,71,36,74,52,57,49,55,44,32,46,43,47,29,74,71,44,64,60,94,84,36,74,44,55,38,70,48,46,48,43,49,51,50,50,50,46,31,53,76,69,73,45,77,77,52,66,44,77,32,91,88,56,67,73,38,74,40,78,84,61,72,88,73,50,52,68,69,56,48,39,54,47,51,50,51,53,50,53,52,29,61,75,66,66,56,75,74,49,68,68,26,49,52,35,53,52,49,39,55,54,56,57,66,72,99